Protein 7Q6A (pdb70)

Structure (mmCIF, N/CA/C/O backbone):
data_7Q6A
#
_entry.id   7Q6A
#
_cell.length_a   35.842
_cell.length_b   41.101
_cell.length_c   60.820
_cell.angle_alpha   77.090
_cell.angle_beta   75.120
_cell.angle_gamma   67.270
#
_symmetry.space_group_name_H-M   'P 1'
#
loop_
_entity.id
_entity.type
_entity.pdbx_description
1 polymer 'Thioredoxin domain-containing protein'
2 non-polymer 'SULFATE ION'
3 non-polymer GLYCEROL
4 water water
#
loop_
_atom_site.group_PDB
_atom_site.id
_atom_site.type_symbol
_atom_site.label_atom_id
_atom_site.label_alt_id
_atom_site.label_comp_id
_atom_site.label_asym_id
_atom_site.label_entity_id
_atom_site.label_seq_id
_atom_site.pdbx_PDB_ins_code
_atom_site.Cartn_x
_atom_site.Cartn_y
_atom_site.Cartn_z
_atom_site.occupancy
_atom_site.B_iso_or_equiv
_atom_site.auth_seq_id
_atom_site.auth_comp_id
_atom_site.auth_asym_id
_atom_site.auth_atom_id
_atom_site.pdbx_PDB_model_num
ATOM 1 N N . MET A 1 1 ? -18.490 -20.100 -14.440 1.00 45.13 1 MET A N 1
ATOM 2 C CA . MET A 1 1 ? -19.069 -20.505 -15.754 1.00 39.31 1 MET A CA 1
ATOM 3 C C . MET A 1 1 ? -18.142 -20.116 -16.905 1.00 36.09 1 MET A C 1
ATOM 4 O O . MET A 1 1 ? -17.414 -19.118 -16.828 1.00 32.09 1 MET A O 1
ATOM 20 N N . ALA A 1 2 ? -18.191 -20.903 -17.975 1.00 38.84 2 ALA A N 1
ATOM 21 C CA . ALA A 1 2 ? -17.352 -20.634 -19.128 1.00 28.80 2 ALA A CA 1
ATOM 22 C C . ALA A 1 2 ? -17.768 -19.317 -19.773 1.00 31.94 2 ALA A C 1
ATOM 23 O O . ALA A 1 2 ? -18.965 -19.050 -19.933 1.00 32.63 2 ALA A O 1
ATOM 30 N N . PRO A 1 3 ? -16.814 -18.467 -20.139 1.00 24.42 3 PRO A N 1
ATOM 31 C CA . PRO A 1 3 ? -17.179 -17.228 -20.822 1.00 23.61 3 PRO A CA 1
ATOM 32 C C . PRO A 1 3 ? -17.914 -17.511 -22.126 1.00 20.76 3 PRO A C 1
ATOM 33 O O . PRO A 1 3 ? -17.784 -18.579 -22.730 1.00 21.00 3 PRO A O 1
ATOM 44 N N . LEU A 1 4 ? -18.714 -16.547 -22.529 1.00 18.97 4 LEU A N 1
ATOM 45 C CA . LEU A 1 4 ? -19.400 -16.617 -23.806 1.00 15.83 4 LEU A CA 1
ATOM 46 C C . LEU A 1 4 ? -18.408 -16.823 -24.935 1.00 18.29 4 LEU A C 1
ATOM 47 O O . LEU A 1 4 ? -17.329 -16.222 -24.951 1.00 21.00 4 LEU A O 1
ATOM 63 N N . GLN A 1 5 ? -18.772 -17.692 -25.878 1.00 18.31 5 GLN A N 1
ATOM 64 C CA . GLN A 1 5 ? -17.974 -18.047 -27.039 1.00 21.01 5 GLN A CA 1
ATOM 65 C C . GLN A 1 5 ? -18.730 -17.678 -28.312 1.00 17.88 5 GLN A C 1
ATOM 66 O O . GLN A 1 5 ? -19.966 -17.686 -28.326 1.00 17.35 5 GLN A O 1
ATOM 80 N N . PRO A 1 6 ? -18.022 -17.401 -29.412 1.00 18.48 6 PRO A N 1
ATOM 81 C CA . PRO A 1 6 ? -18.718 -17.242 -30.695 1.00 19.36 6 PRO A CA 1
ATOM 82 C C . PRO A 1 6 ? -19.586 -18.456 -30.977 1.00 17.44 6 PRO A C 1
ATOM 83 O O . PRO A 1 6 ? -19.160 -19.602 -30.799 1.00 20.46 6 PRO A O 1
ATOM 94 N N . GLY A 1 7 ? -20.813 -18.200 -31.400 1.00 15.45 7 GLY A N 1
ATOM 95 C CA . GLY A 1 7 ? -21.761 -19.246 -31.673 1.00 17.48 7 GLY A CA 1
ATOM 96 C C . GLY A 1 7 ? -22.728 -19.517 -30.543 1.00 16.01 7 GLY A C 1
ATOM 97 O O . GLY A 1 7 ? -23.780 -20.122 -30.783 1.00 18.67 7 GLY A O 1
ATOM 101 N N . ASP A 1 8 ? -22.406 -19.093 -29.320 1.00 15.31 8 ASP A N 1
ATOM 102 C CA . ASP A 1 8 ? -23.341 -19.239 -28.224 1.00 14.64 8 ASP A CA 1
ATOM 103 C C . ASP A 1 8 ? -24.543 -18.330 -28.440 1.00 13.93 8 ASP A C 1
ATOM 104 O O . ASP A 1 8 ? -24.442 -17.256 -29.044 1.00 13.28 8 ASP A O 1
ATOM 113 N N . SER A 1 9 ? -25.690 -18.746 -27.918 1.00 13.60 9 SER A N 1
ATOM 114 C CA . SER A 1 9 ? -26.817 -17.830 -27.831 1.00 14.55 9 SER A CA 1
ATOM 115 C C . SER A 1 9 ? -26.546 -16.764 -26.774 1.00 14.07 9 SER A C 1
ATOM 116 O O . SER A 1 9 ? -25.967 -17.041 -25.717 1.00 14.70 9 SER A O 1
ATOM 124 N N . PHE A 1 10 ? -26.942 -15.527 -27.060 1.00 11.78 10 PHE A N 1
ATOM 125 C CA . PHE A 1 10 ? -26.923 -14.516 -26.012 1.00 11.25 10 PHE A CA 1
ATOM 126 C C . PHE A 1 10 ? -27.868 -14.968 -24.898 1.00 9.76 10 PHE A C 1
ATOM 127 O O . PHE A 1 10 ? -28.953 -15.476 -25.186 1.00 10.43 10 PHE A O 1
ATOM 144 N N . PRO A 1 11 ? -27.485 -14.840 -23.629 1.00 10.08 11 PRO A N 1
ATOM 145 C CA . PRO A 1 11 ? -28.327 -15.365 -22.544 1.00 9.98 11 PRO A CA 1
ATOM 146 C C . PRO A 1 11 ? -29.737 -14.805 -22.560 1.00 10.06 11 PRO A C 1
ATOM 147 O O . PRO A 1 11 ? -29.983 -13.654 -22.934 1.00 10.22 11 PRO A O 1
ATOM 158 N N . ALA A 1 12 ? -30.660 -15.642 -22.117 1.00 9.88 12 ALA A N 1
ATOM 159 C CA . ALA A 1 12 ? -32.062 -15.290 -22.029 1.00 9.56 12 ALA A CA 1
ATOM 160 C C . ALA A 1 12 ? -32.342 -14.430 -20.803 1.00 9.54 12 ALA A C 1
ATOM 161 O O . ALA A 1 12 ? -31.645 -14.497 -19.783 1.00 9.94 12 ALA A O 1
ATOM 168 N N . ASN A 1 13 ? -33.385 -13.601 -20.913 1.00 9.64 13 ASN A N 1
ATOM 169 C CA . ASN A 1 13 ? -33.993 -12.895 -19.804 1.00 9.32 13 ASN A CA 1
ATOM 170 C C . ASN A 1 13 ? -33.080 -11.844 -19.185 1.00 10.68 13 ASN A C 1
ATOM 171 O O . ASN A 1 13 ? -33.199 -11.563 -18.003 1.00 11.38 13 ASN A O 1
ATOM 182 N N . VAL A 1 14 ? -32.206 -11.251 -19.989 1.00 9.16 14 VAL A N 1
ATOM 183 C CA . VAL A 1 14 ? -31.326 -10.165 -19.549 1.00 8.46 14 VAL A CA 1
ATOM 184 C C . VAL A 1 14 ? -32.046 -8.829 -19.657 1.00 10.59 14 VAL A C 1
ATOM 185 O O . VAL A 1 14 ? -32.493 -8.452 -20.745 1.00 10.48 14 VAL A O 1
ATOM 198 N N . VAL A 1 15 ? -32.116 -8.122 -18.542 1.00 9.84 15 VAL A N 1
ATOM 199 C CA . VAL A 1 15 ? -32.794 -6.834 -18.438 1.00 9.31 15 VAL A CA 1
ATOM 200 C C . VAL A 1 15 ? -31.863 -5.865 -17.735 1.00 9.59 15 VAL A C 1
ATOM 201 O O . VAL A 1 15 ? -31.242 -6.208 -16.728 1.00 12.28 15 VAL A O 1
ATOM 214 N N . PHE A 1 16 ? -31.766 -4.649 -18.263 1.00 8.64 16 PHE A N 1
ATOM 215 C CA . PHE A 1 16 ? -31.013 -3.561 -17.654 1.00 8.61 16 PHE A CA 1
ATOM 216 C C . PHE A 1 16 ? -31.970 -2.459 -17.211 1.00 8.16 16 PHE A C 1
ATOM 217 O O . PHE A 1 16 ? -33.146 -2.441 -17.595 1.00 9.35 16 PHE A O 1
ATOM 234 N N . SER A 1 17 ? -31.457 -1.517 -16.411 1.00 9.27 17 SER A N 1
ATOM 235 C CA . SER A 1 17 ? -32.188 -0.342 -15.950 1.00 8.05 17 SER A CA 1
ATOM 236 C C . SER A 1 17 ? -31.611 0.882 -16.636 1.00 7.53 17 SER A C 1
ATOM 237 O O . SER A 1 17 ? -30.384 1.036 -16.656 1.00 8.32 17 SER A O 1
ATOM 245 N N . TYR A 1 18 ? -32.457 1.730 -17.215 1.00 8.48 18 TYR A N 1
ATOM 246 C CA . TYR A 1 18 ? -31.918 2.894 -17.884 1.00 8.47 18 TYR A CA 1
ATOM 247 C C . TYR A 1 18 ? -32.938 4.014 -17.988 1.00 8.42 18 TYR A C 1
ATOM 248 O O . TYR A 1 18 ? -34.151 3.814 -17.859 1.00 8.53 18 TYR A O 1
ATOM 266 N N . ILE A 1 19 ? -32.428 5.204 -18.288 1.00 8.25 19 ILE A N 1
ATOM 267 C CA . ILE A 1 19 ? -33.259 6.357 -18.606 1.00 9.49 19 ILE A CA 1
ATOM 268 C C . ILE A 1 19 ? -33.136 6.610 -20.103 1.00 9.51 19 ILE A C 1
ATOM 269 O O . ILE A 1 19 ? -32.047 6.985 -20.566 1.00 11.63 19 ILE A O 1
ATOM 285 N N . PRO A 1 20 ? -34.186 6.389 -20.889 1.00 11.48 20 PRO A N 1
ATOM 286 C CA . PRO A 1 20 ? -34.077 6.643 -22.326 1.00 12.18 20 PRO A CA 1
ATOM 287 C C . PRO A 1 20 ? -33.766 8.099 -22.588 1.00 12.90 20 PRO A C 1
ATOM 288 O O . PRO A 1 20 ? -34.232 8.993 -21.860 1.00 14.07 20 PRO A O 1
ATOM 299 N N . PRO A 1 21 ? -33.022 8.395 -23.655 1.00 12.87 21 PRO A N 1
ATOM 300 C CA . PRO A 1 21 ? -32.670 9.789 -23.935 1.00 12.89 21 PRO A CA 1
ATOM 301 C C . PRO A 1 21 ? -33.900 10.599 -24.338 1.00 14.99 21 PRO A C 1
ATOM 302 O O . PRO A 1 21 ? -34.767 10.139 -25.084 1.00 16.68 21 PRO A O 1
ATOM 313 N N . THR A 1 22 ? -33.973 11.823 -23.827 1.00 16.31 22 THR A N 1
ATOM 314 C CA . THR A 1 22 ? -35.046 12.747 -24.178 1.00 17.54 22 THR A CA 1
ATOM 315 C C . THR A 1 22 ? -34.644 13.730 -25.265 1.00 16.04 22 THR A C 1
ATOM 316 O O . THR A 1 22 ? -35.509 14.428 -25.800 1.00 19.34 22 THR A O 1
ATOM 327 N N . GLY A 1 23 ? -33.349 13.824 -25.582 1.00 15.84 23 GLY A N 1
ATOM 328 C CA . GLY A 1 23 ? -32.834 14.844 -26.456 1.00 18.03 23 GLY A CA 1
ATOM 329 C C . GLY A 1 23 ? -32.174 15.996 -25.733 1.00 16.67 23 GLY A C 1
ATOM 330 O O . GLY A 1 23 ? -31.444 16.772 -26.361 1.00 21.58 23 GLY A O 1
ATOM 334 N N . SER A 1 24 ? -32.442 16.148 -24.444 1.00 15.91 24 SER A N 1
ATOM 335 C CA . SER A 1 24 ? -31.827 17.207 -23.666 1.00 14.25 24 SER A CA 1
ATOM 336 C C . SER A 1 24 ? -30.550 16.704 -23.009 1.00 14.24 24 SER A C 1
ATOM 337 O O . SER A 1 24 ? -30.514 15.620 -22.428 1.00 15.25 24 SER A O 1
ATOM 345 N N . LEU A 1 25 ? -29.529 17.542 -23.050 1.00 13.27 25 LEU A N 1
ATOM 346 C CA . LEU A 1 25 ? -28.270 17.277 -22.380 1.00 12.63 25 LEU A CA 1
ATOM 347 C C . LEU A 1 25 ? -28.207 17.915 -21.006 1.00 13.01 25 LEU A C 1
ATOM 348 O O . LEU A 1 25 ? -27.122 17.967 -20.416 1.00 15.43 25 LEU A O 1
ATOM 364 N N . ASP A 1 26 ? -29.333 18.391 -20.475 1.00 12.66 26 ASP A N 1
ATOM 365 C CA . ASP A 1 26 ? -29.361 19.081 -19.187 1.00 11.71 26 ASP A CA 1
ATOM 366 C C . ASP A 1 26 ? -29.071 18.071 -18.083 1.00 10.78 26 ASP A C 1
ATOM 367 O O . ASP A 1 26 ? -29.892 17.176 -17.818 1.00 11.82 26 ASP A O 1
ATOM 376 N N . LEU A 1 27 ? -27.893 18.207 -17.452 1.00 11.82 27 LEU A N 1
ATOM 377 C CA . LEU A 1 27 ? -27.450 17.264 -16.435 1.00 11.28 27 LEU A CA 1
ATOM 378 C C . LEU A 1 27 ? -28.209 17.414 -15.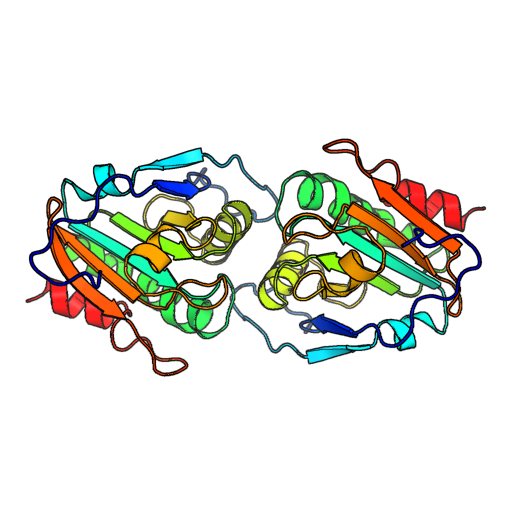130 1.00 12.42 27 LEU A C 1
ATOM 379 O O . LEU A 1 27 ? -28.140 16.516 -14.273 1.00 13.53 27 LEU A O 1
ATOM 395 N N . THR A 1 28 ? -28.899 18.523 -14.938 1.00 12.62 28 THR A N 1
ATOM 396 C CA . THR A 1 28 ? -29.605 18.787 -13.692 1.00 14.35 28 THR A CA 1
ATOM 397 C C . THR A 1 28 ? -31.016 18.218 -13.685 1.00 14.54 28 THR A C 1
ATOM 398 O O . THR A 1 28 ? -31.734 18.415 -12.698 1.00 17.53 28 THR A O 1
ATOM 409 N N . VAL A 1 29 ? -31.421 17.537 -14.752 1.00 12.41 29 VAL A N 1
ATOM 410 C CA . VAL A 1 29 ? -32.689 16.821 -14.820 1.00 15.26 29 VAL A CA 1
ATOM 411 C C . VAL A 1 29 ? -32.367 15.355 -14.591 1.00 13.71 29 VAL A C 1
ATOM 412 O O . VAL A 1 29 ? -31.678 14.733 -15.400 1.00 15.46 29 VAL A O 1
ATOM 425 N N . SER A 1 30 ? -32.845 14.791 -13.486 1.00 14.07 30 SER A N 1
ATOM 426 C CA . SER A 1 30 ? -32.438 13.436 -13.125 1.00 14.27 30 SER A CA 1
ATOM 427 C C . SER A 1 30 ? -32.977 12.404 -14.101 1.00 12.67 30 SER A C 1
ATOM 428 O O . SER A 1 30 ? -32.248 11.493 -14.500 1.00 14.86 30 SER A O 1
ATOM 436 N N . GLY A 1 31 ? -34.259 12.508 -14.476 1.00 14.26 31 GLY A N 1
ATOM 437 C CA . GLY A 1 31 ? -34.889 11.587 -15.405 1.00 14.02 31 GLY A CA 1
ATOM 438 C C . GLY A 1 31 ? -35.667 10.470 -14.707 1.00 14.44 31 GLY A C 1
ATOM 439 O O . GLY A 1 31 ? -35.693 10.348 -13.472 1.00 17.05 31 GLY A O 1
ATOM 443 N N A ARG A 1 32 ? -36.294 9.644 -15.532 0.44 13.72 32 ARG A N 1
ATOM 444 N N B ARG A 1 32 ? -36.309 9.645 -15.524 0.56 13.89 32 ARG A N 1
ATOM 445 C CA A ARG A 1 32 ? -37.153 8.562 -15.050 0.44 13.89 32 ARG A CA 1
ATOM 446 C CA B ARG A 1 32 ? -37.158 8.556 -15.030 0.56 14.53 32 ARG A CA 1
ATOM 447 C C A ARG A 1 32 ? -36.691 7.188 -15.536 0.44 14.16 32 ARG A C 1
ATOM 448 C C B ARG A 1 32 ? -36.700 7.185 -15.527 0.56 14.08 32 ARG A C 1
ATOM 449 O O A ARG A 1 32 ? -36.875 6.863 -16.724 0.44 14.18 32 ARG A O 1
ATOM 450 O O B ARG A 1 32 ? -36.891 6.864 -16.717 0.56 14.81 32 ARG A O 1
ATOM 491 N N . PRO A 1 33 ? -36.135 6.332 -14.679 1.00 12.95 33 PRO A N 1
ATOM 492 C CA . PRO A 1 33 ? -35.670 5.028 -15.152 1.00 10.93 33 PRO A CA 1
ATOM 493 C C . PRO A 1 33 ? -36.779 4.045 -15.456 1.00 10.95 33 PRO A C 1
ATOM 494 O O . PRO A 1 33 ? -37.811 4.008 -14.781 1.00 14.10 33 PRO A O 1
ATOM 505 N N . ILE A 1 34 ? -36.533 3.230 -16.476 1.00 10.08 34 ILE A N 1
ATOM 506 C CA . ILE A 1 34 ? -37.361 2.087 -16.837 1.00 11.09 34 ILE A CA 1
ATOM 507 C C . ILE A 1 34 ? -36.426 0.916 -17.081 1.00 8.74 34 ILE A C 1
ATOM 508 O O . ILE A 1 34 ? -35.216 0.993 -16.838 1.00 11.27 34 ILE A O 1
ATOM 524 N N . GLU A 1 35 ? -36.955 -0.197 -17.570 1.00 10.75 35 GLU A N 1
ATOM 525 C CA . GLU A 1 35 ? -36.129 -1.348 -17.882 1.00 10.66 35 GLU A CA 1
ATOM 526 C C . GLU A 1 35 ? -35.925 -1.469 -19.380 1.00 10.99 35 GLU A C 1
ATOM 527 O O . GLU A 1 35 ? -36.691 -0.922 -20.183 1.00 13.24 35 GLU A O 1
ATOM 539 N N . TYR A 1 36 ? -34.896 -2.210 -19.754 1.00 11.17 36 TYR A N 1
ATOM 540 C CA . TYR A 1 36 ? -34.544 -2.462 -21.144 1.00 10.44 36 TYR A CA 1
ATOM 541 C C . TYR A 1 36 ? -34.380 -3.962 -21.315 1.00 9.89 36 TYR A C 1
ATOM 542 O O . TYR A 1 36 ? -33.555 -4.571 -20.629 1.00 10.09 36 TYR A O 1
ATOM 560 N N . ASN A 1 37 ? -35.155 -4.537 -22.210 1.00 9.99 37 ASN A N 1
ATOM 561 C CA . ASN A 1 37 ? -35.108 -5.963 -22.495 1.00 10.86 37 ASN A CA 1
ATOM 562 C C . ASN A 1 37 ? -33.969 -6.242 -23.462 1.00 8.79 37 ASN A C 1
ATOM 563 O O . ASN A 1 37 ? -34.121 -6.177 -24.678 1.00 10.23 37 ASN A O 1
ATOM 574 N N . ALA A 1 38 ? -32.781 -6.510 -22.920 1.00 9.59 38 ALA A N 1
ATOM 575 C CA . ALA A 1 38 ? -31.597 -6.666 -23.757 1.00 8.49 38 ALA A CA 1
ATOM 576 C C . ALA A 1 38 ? -31.656 -7.927 -24.590 1.00 8.46 38 ALA A C 1
ATOM 577 O O . ALA A 1 38 ? -31.296 -7.914 -25.768 1.00 10.11 38 ALA A O 1
ATOM 584 N N . SER A 1 39 ? -32.131 -9.034 -24.010 1.00 9.32 39 SER A N 1
ATOM 585 C CA . SER A 1 39 ? -32.226 -10.271 -24.780 1.00 9.91 39 SER A CA 1
ATOM 586 C C . SER A 1 39 ? -33.124 -10.107 -25.999 1.00 10.16 39 SER A C 1
ATOM 587 O O . SER A 1 39 ? -32.792 -10.560 -27.099 1.00 11.13 39 SER A O 1
ATOM 595 N N . GLU A 1 40 ? -34.249 -9.429 -25.830 1.00 9.82 40 GLU A N 1
ATOM 596 C CA . GLU A 1 40 ? -35.157 -9.191 -26.954 1.00 11.11 40 GLU A CA 1
ATOM 597 C C . GLU A 1 40 ? -34.547 -8.234 -27.969 1.00 11.59 40 GLU A C 1
ATOM 598 O O . GLU A 1 40 ? -34.616 -8.482 -29.179 1.00 12.83 40 GLU A O 1
ATOM 610 N N . ALA A 1 41 ? -33.934 -7.142 -27.494 1.00 10.44 41 ALA A N 1
ATOM 611 C CA . ALA A 1 41 ? -33.311 -6.203 -28.432 1.00 11.66 41 ALA A CA 1
ATOM 612 C C . ALA A 1 41 ? -32.248 -6.895 -29.280 1.00 11.82 41 ALA A C 1
ATOM 613 O O . ALA A 1 41 ? -32.129 -6.643 -30.490 1.00 14.45 41 ALA A O 1
ATOM 620 N N . LEU A 1 42 ? -31.476 -7.784 -28.668 1.00 9.71 42 LEU A N 1
ATOM 621 C CA . LEU A 1 42 ? -30.352 -8.428 -29.331 1.00 10.37 42 LEU A CA 1
ATOM 622 C C . LEU A 1 42 ? -30.788 -9.587 -30.209 1.00 10.51 42 LEU A C 1
ATOM 623 O O . LEU A 1 42 ? -29.958 -10.137 -30.946 1.00 11.60 42 LEU A O 1
ATOM 639 N N . ALA A 1 43 ? -32.070 -9.961 -30.188 1.00 11.02 43 ALA A N 1
ATOM 640 C CA . ALA A 1 43 ? -32.546 -11.111 -30.949 1.00 11.97 43 ALA A CA 1
ATOM 641 C C . ALA A 1 43 ? -32.544 -10.858 -32.449 1.00 12.81 43 ALA A C 1
ATOM 642 O O . ALA A 1 43 ? -32.573 -11.823 -33.221 1.00 13.73 43 ALA A O 1
ATOM 649 N N . LYS A 1 44 ? -32.548 -9.603 -32.885 1.00 13.41 44 LYS A N 1
ATOM 650 C CA . LYS A 1 44 ? -32.595 -9.263 -34.294 1.00 13.29 44 LYS A CA 1
ATOM 651 C C . LYS A 1 44 ? -31.576 -8.168 -34.575 1.00 13.06 44 LYS A C 1
ATOM 652 O O . LYS A 1 44 ? -31.459 -7.218 -33.807 1.00 15.59 44 LYS A O 1
ATOM 671 N N . GLY A 1 45 ? -30.876 -8.292 -35.696 1.00 14.04 45 GLY A N 1
ATOM 672 C CA . GLY A 1 45 ? -29.915 -7.285 -36.080 1.00 14.90 45 GLY A CA 1
ATOM 673 C C . GLY A 1 45 ? -28.583 -7.477 -35.387 1.00 13.53 45 GLY A C 1
ATOM 674 O O . GLY A 1 45 ? -28.331 -8.475 -34.728 1.00 12.46 45 GLY A O 1
ATOM 678 N N . THR A 1 46 ? -27.733 -6.469 -35.522 1.00 12.68 46 THR A N 1
ATOM 679 C CA . THR A 1 46 ? -26.369 -6.518 -35.005 1.00 11.38 46 THR A CA 1
ATOM 680 C C . THR A 1 46 ? -26.238 -5.529 -33.866 1.00 11.86 46 THR A C 1
ATOM 681 O O . THR A 1 46 ? -26.541 -4.335 -34.027 1.00 12.23 46 THR A O 1
ATOM 692 N N . SER A 1 47 ? -25.782 -6.030 -32.726 1.00 9.87 47 SER A N 1
ATOM 693 C CA . SER A 1 47 ? -25.662 -5.250 -31.520 1.00 9.50 47 SER A CA 1
ATOM 694 C C . SER A 1 47 ? -24.242 -5.312 -30.985 1.00 8.90 47 SER A C 1
ATOM 695 O O . SER A 1 47 ? -23.566 -6.342 -31.093 1.00 10.19 47 SER A O 1
ATOM 703 N N . VAL A 1 48 ? -23.816 -4.216 -30.368 1.00 9.38 48 VAL A N 1
ATOM 704 C CA . VAL A 1 48 ? -22.546 -4.159 -29.660 1.00 8.85 48 VAL A CA 1
ATOM 705 C C . VAL A 1 48 ? -22.857 -3.756 -28.227 1.00 9.58 48 VAL A C 1
ATOM 706 O O . VAL A 1 48 ? -23.430 -2.680 -28.000 1.00 10.43 48 VAL A O 1
ATOM 719 N N . LEU A 1 49 ? -22.533 -4.623 -27.270 1.00 8.95 49 LEU A N 1
ATOM 720 C CA . LEU A 1 49 ? -22.717 -4.400 -25.844 1.00 8.35 49 LEU A CA 1
ATOM 721 C C . LEU A 1 49 ? -21.349 -4.267 -25.215 1.00 8.05 49 LEU A C 1
ATOM 722 O O . LEU A 1 49 ? -20.523 -5.181 -25.320 1.00 10.11 49 LEU A O 1
ATOM 738 N N . VAL A 1 50 ? -21.084 -3.124 -24.606 1.00 8.23 50 VAL A N 1
ATOM 739 C CA . VAL A 1 50 ? -19.802 -2.795 -24.005 1.00 8.86 50 VAL A CA 1
ATOM 740 C C . VAL A 1 50 ? -20.045 -2.555 -22.526 1.00 8.14 50 VAL A C 1
ATOM 741 O O . VAL A 1 50 ? -20.923 -1.773 -22.165 1.00 9.11 50 VAL A O 1
ATOM 754 N N . ALA A 1 51 ? -19.294 -3.215 -21.670 1.00 8.70 51 ALA A N 1
ATOM 755 C CA . ALA A 1 51 ? -19.333 -2.986 -20.235 1.00 7.74 51 ALA A CA 1
ATOM 756 C C . ALA A 1 51 ? -18.058 -2.257 -19.831 1.00 8.48 51 ALA A C 1
ATOM 757 O O . ALA A 1 51 ? -16.966 -2.558 -20.330 1.00 8.90 51 ALA A O 1
ATOM 764 N N . VAL A 1 52 ? -18.204 -1.311 -18.904 1.00 8.64 52 VAL A N 1
ATOM 765 C CA . VAL A 1 52 ? -17.086 -0.549 -18.376 1.00 7.95 52 VAL A CA 1
ATOM 766 C C . VAL A 1 52 ? -17.098 -0.654 -16.862 1.00 7.98 52 VAL A C 1
ATOM 767 O O . VAL A 1 52 ? -18.170 -0.604 -16.244 1.00 8.19 52 VAL A O 1
ATOM 780 N N . PRO A 1 53 ? -15.929 -0.666 -16.228 1.00 8.17 53 PRO A N 1
ATOM 781 C CA . PRO A 1 53 ? -15.907 -0.706 -14.768 1.00 8.60 53 PRO A CA 1
ATOM 782 C C . PRO A 1 53 ? -16.578 0.480 -14.107 1.00 8.12 53 PRO A C 1
ATOM 783 O O . PRO A 1 53 ? -17.094 0.311 -13.003 1.00 9.53 53 PRO A O 1
ATOM 794 N N . GLY A 1 54 ? -16.514 1.670 -14.675 1.00 7.77 54 GLY A N 1
ATOM 795 C CA . GLY A 1 54 ? -17.207 2.780 -14.037 1.00 8.62 54 GLY A CA 1
ATOM 796 C C . GLY A 1 54 ? -17.411 4.007 -14.889 1.00 9.34 54 GLY A C 1
ATOM 797 O O . GLY A 1 54 ? -16.464 4.546 -15.475 1.00 10.01 54 GLY A O 1
ATOM 801 N N . ALA A 1 55 ? -18.654 4.477 -14.905 1.00 8.41 55 ALA A N 1
ATOM 802 C CA . ALA A 1 55 ? -18.919 5.785 -15.489 1.00 8.23 55 ALA A CA 1
ATOM 803 C C . ALA A 1 55 ? -17.987 6.808 -14.871 1.00 7.02 55 ALA A C 1
ATOM 804 O O . ALA A 1 55 ? -17.713 6.787 -13.670 1.00 7.81 55 ALA A O 1
ATOM 811 N N . PHE A 1 56 ? -17.495 7.713 -15.723 1.00 8.09 56 PHE A N 1
ATOM 812 C CA . PHE A 1 56 ? -16.685 8.857 -15.326 1.00 8.96 56 PHE A CA 1
ATOM 813 C C . PHE A 1 56 ? -15.280 8.481 -14.860 1.00 9.21 56 PHE A C 1
ATOM 814 O O . PHE A 1 56 ? -14.524 9.373 -14.490 1.00 11.08 56 PHE A O 1
ATOM 831 N N . THR A 1 57 ? -14.914 7.210 -14.876 1.00 8.66 57 THR A N 1
ATOM 832 C CA . THR A 1 57 ? -13.548 6.890 -14.445 1.00 10.86 57 THR A CA 1
ATOM 833 C C . THR A 1 57 ? -12.585 7.005 -15.617 1.00 9.73 57 THR A C 1
ATOM 834 O O . THR A 1 57 ? -13.010 7.038 -16.778 1.00 9.85 57 THR A O 1
ATOM 845 N N . PRO A 1 58 ? -11.280 7.088 -15.352 1.00 11.18 58 PRO A N 1
ATOM 846 C CA . PRO A 1 58 ? -10.367 7.601 -16.387 1.00 12.52 58 PRO A CA 1
ATOM 847 C C . PRO A 1 58 ? -10.320 6.818 -17.688 1.00 11.99 58 PRO A C 1
ATOM 848 O O . PRO A 1 58 ? -10.439 7.410 -18.760 1.00 11.42 58 PRO A O 1
ATOM 859 N N . THR A 1 59 ? -10.091 5.505 -17.644 1.00 10.99 59 THR A N 1
ATOM 860 C CA . THR A 1 59 ? -10.014 4.766 -18.903 1.00 10.21 59 THR A CA 1
ATOM 861 C C . THR A 1 59 ? -11.381 4.714 -19.577 1.00 9.33 59 THR A C 1
ATOM 862 O O . THR A 1 59 ? -11.506 4.912 -20.799 1.00 10.39 59 THR A O 1
ATOM 873 N N . CYS A 1 60 ? -12.404 4.435 -18.797 1.00 9.25 60 CYS A N 1
ATOM 874 C CA . CYS A 1 60 ? -13.769 4.309 -19.316 1.00 8.42 60 CYS A CA 1
ATOM 875 C C . CYS A 1 60 ? -14.196 5.561 -20.075 1.00 8.52 60 CYS A C 1
ATOM 876 O O . CYS A 1 60 ? -14.802 5.479 -21.157 1.00 9.32 60 CYS A O 1
ATOM 884 N N . GLN A 1 61 ? -13.925 6.729 -19.509 1.00 9.30 61 GLN A N 1
ATOM 885 C CA . GLN A 1 61 ? -14.303 7.991 -20.116 1.00 9.46 61 GLN A CA 1
ATOM 886 C C . GLN A 1 61 ? -13.318 8.412 -21.193 1.00 9.76 61 GLN A C 1
ATOM 887 O O . GLN A 1 61 ? -13.688 8.652 -22.351 1.00 11.24 61 GLN A O 1
ATOM 901 N N . GLU A 1 62 ? -12.042 8.534 -20.838 1.00 11.15 62 GLU A N 1
ATOM 902 C CA . GLU A 1 62 ? -11.109 9.240 -21.711 1.00 12.43 62 GLU A CA 1
ATOM 903 C C . GLU A 1 62 ? -10.662 8.395 -22.892 1.00 13.15 62 GLU A C 1
ATOM 904 O O . GLU A 1 62 ? -10.283 8.955 -23.920 1.00 15.51 62 GLU A O 1
ATOM 916 N N . LYS A 1 63 ? -10.760 7.071 -22.808 1.00 11.27 63 LYS A N 1
ATOM 917 C CA . LYS A 1 63 ? -10.345 6.202 -23.899 1.00 12.31 63 LYS A CA 1
ATOM 918 C C . LYS A 1 63 ? -11.496 5.374 -24.446 1.00 11.66 63 LYS A C 1
ATOM 919 O O . LYS A 1 63 ? -11.684 5.315 -25.662 1.00 12.71 63 LYS A O 1
ATOM 938 N N . HIS A 1 64 ? -12.264 4.715 -23.578 1.00 10.63 64 HIS A N 1
ATOM 939 C CA . HIS A 1 64 ? -13.160 3.667 -24.051 1.00 10.34 64 HIS A CA 1
ATOM 940 C C . HIS A 1 64 ? -14.419 4.227 -24.713 1.00 9.43 64 HIS A C 1
ATOM 941 O O . HIS A 1 64 ? -14.640 4.013 -25.914 1.00 9.96 64 HIS A O 1
ATOM 955 N N . VAL A 1 65 ? -15.239 4.974 -23.975 1.00 9.31 65 VAL A N 1
ATOM 956 C CA . VAL A 1 65 ? -16.465 5.490 -24.587 1.00 9.58 65 VAL A CA 1
ATOM 957 C C . VAL A 1 65 ? -16.145 6.495 -25.675 1.00 10.65 65 VAL A C 1
ATOM 958 O O . VAL A 1 65 ? -16.826 6.537 -26.715 1.00 11.03 65 VAL A O 1
ATOM 971 N N . THR A 1 66 ? -15.106 7.309 -25.475 1.00 10.75 66 THR A N 1
ATOM 972 C CA . THR A 1 66 ? -14.757 8.306 -26.477 1.00 11.42 66 THR A CA 1
ATOM 973 C C . THR A 1 66 ? -14.336 7.655 -27.780 1.00 11.83 66 THR A C 1
ATOM 974 O O . THR A 1 66 ? -14.618 8.181 -28.848 1.00 11.71 66 THR A O 1
ATOM 985 N N . GLY A 1 67 ? -13.671 6.504 -27.723 1.00 10.76 67 GLY A N 1
ATOM 986 C CA . GLY A 1 67 ? -13.332 5.808 -28.955 1.00 14.04 67 GLY A CA 1
ATOM 987 C C . GLY A 1 67 ? -14.562 5.373 -29.730 1.00 11.96 67 GLY A C 1
ATOM 988 O O . GLY A 1 67 ? -14.624 5.515 -30.957 1.00 13.01 67 GLY A O 1
ATOM 992 N N . PHE A 1 68 ? -15.558 4.846 -29.026 1.00 11.70 68 PHE A N 1
ATOM 993 C CA . PHE A 1 68 ? -16.798 4.442 -29.679 1.00 11.02 68 PHE A CA 1
ATOM 994 C C . PHE A 1 68 ? -17.517 5.645 -30.276 1.00 13.29 68 PHE A C 1
ATOM 995 O O . PHE A 1 68 ? -17.977 5.599 -31.426 1.00 14.34 68 PHE A O 1
ATOM 1012 N N . ILE A 1 69 ? -17.583 6.755 -29.531 1.00 12.56 69 ILE A N 1
ATOM 1013 C CA . ILE A 1 69 ? -18.269 7.932 -30.048 1.00 12.09 69 ILE A CA 1
ATOM 1014 C C . ILE A 1 69 ? -17.604 8.420 -31.325 1.00 13.34 69 ILE A C 1
ATOM 1015 O O . ILE A 1 69 ? -18.277 8.752 -32.307 1.00 14.95 69 ILE A O 1
ATOM 1031 N N . ALA A 1 70 ? -16.269 8.453 -31.336 1.00 12.60 70 ALA A N 1
ATOM 1032 C CA . ALA A 1 70 ? -15.532 8.960 -32.481 1.00 15.06 70 ALA A CA 1
ATOM 1033 C C . ALA A 1 70 ? -15.778 8.146 -33.743 1.00 15.06 70 ALA A C 1
ATOM 1034 O O . ALA A 1 70 ? -15.649 8.677 -34.853 1.00 19.31 70 ALA A O 1
ATOM 1041 N N . LYS A 1 71 ? -16.096 6.855 -33.612 1.00 14.84 71 LYS A N 1
ATOM 1042 C CA . LYS A 1 71 ? -16.251 5.983 -34.769 1.00 16.63 71 LYS A CA 1
ATOM 1043 C C . LYS A 1 71 ? -17.688 5.496 -34.947 1.00 15.67 71 LYS A C 1
ATOM 1044 O O . LYS A 1 71 ? -17.934 4.444 -35.549 1.00 16.79 71 LYS A O 1
ATOM 1063 N N . LEU A 1 72 ? -18.659 6.281 -34.476 1.00 16.17 72 LEU A N 1
ATOM 1064 C CA . LEU A 1 72 ? -20.053 5.871 -34.630 1.00 16.36 72 LEU A CA 1
ATOM 1065 C C . LEU A 1 72 ? -20.427 5.708 -36.102 1.00 18.04 72 LEU A C 1
ATOM 1066 O O . LEU A 1 72 ? -21.187 4.800 -36.456 1.00 19.14 72 LEU A O 1
ATOM 1082 N N . ASP A 1 73 ? -19.913 6.581 -36.981 1.00 19.92 73 ASP A N 1
ATOM 1083 C CA . ASP A 1 73 ? -20.236 6.451 -38.399 1.00 17.32 73 ASP A CA 1
ATOM 1084 C C . ASP A 1 73 ? -19.670 5.158 -38.971 1.00 18.14 73 ASP A C 1
ATOM 1085 O O . ASP A 1 73 ? -20.339 4.485 -39.764 1.00 20.87 73 ASP A O 1
ATOM 1094 N N . GLN A 1 74 ? -18.446 4.794 -38.577 1.00 17.51 74 GLN A N 1
ATOM 1095 C CA . GLN A 1 74 ? -17.881 3.529 -39.036 1.00 17.74 74 GLN A CA 1
ATOM 1096 C C . GLN A 1 74 ? -18.693 2.340 -38.522 1.00 16.49 74 GLN A C 1
ATOM 1097 O O . GLN A 1 74 ? -18.884 1.359 -39.248 1.00 17.80 74 GLN A O 1
ATOM 1111 N N . LEU A 1 75 ? -19.164 2.400 -37.271 1.00 15.16 75 LEU A N 1
ATOM 1112 C CA . LEU A 1 75 ? -19.994 1.313 -36.752 1.00 15.15 75 LEU A CA 1
ATOM 1113 C C . LEU A 1 75 ? -21.294 1.188 -37.532 1.00 15.15 75 LEU A C 1
ATOM 1114 O O . LEU A 1 75 ? -21.725 0.077 -37.872 1.00 16.01 75 LEU A O 1
ATOM 1130 N N . ARG A 1 76 ? -21.926 2.321 -37.845 1.00 16.54 76 ARG A N 1
ATOM 1131 C CA A ARG A 1 76 ? -23.159 2.272 -38.622 0.58 17.56 76 ARG A CA 1
ATOM 1132 C CA B ARG A 1 76 ? -23.153 2.289 -38.630 0.42 17.19 76 ARG A CA 1
ATOM 1133 C C . ARG A 1 76 ? -22.903 1.706 -40.012 1.00 17.71 76 ARG A C 1
ATOM 1134 O O . ARG A 1 76 ? -23.690 0.891 -40.514 1.00 19.81 76 ARG A O 1
ATOM 1175 N N . GLN A 1 77 ? -21.802 2.112 -40.649 1.00 18.21 77 GLN A N 1
ATOM 1176 C CA . GLN A 1 77 ? -21.482 1.588 -41.972 1.00 19.69 77 GLN A CA 1
ATOM 1177 C C . GLN A 1 77 ? -21.191 0.098 -41.921 1.00 19.19 77 GLN A C 1
ATOM 1178 O O . GLN A 1 77 ? -21.420 -0.610 -42.903 1.00 20.48 77 GLN A O 1
ATOM 1192 N N . ALA A 1 78 ? -20.714 -0.393 -40.779 1.00 20.43 78 ALA A N 1
ATOM 1193 C CA . ALA A 1 78 ? -20.441 -1.810 -40.589 1.00 17.74 78 ALA A CA 1
ATOM 1194 C C . ALA A 1 78 ? -21.691 -2.606 -40.254 1.00 22.62 78 ALA A C 1
ATOM 11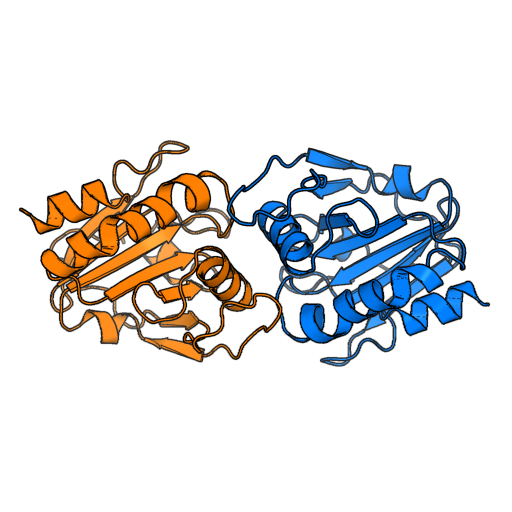95 O O . ALA A 1 78 ? -21.598 -3.816 -40.016 1.00 24.18 78 ALA A O 1
ATOM 1202 N N . GLY A 1 79 ? -22.846 -1.961 -40.201 1.00 17.66 79 GLY A N 1
ATOM 1203 C CA . GLY A 1 79 ? -24.100 -2.660 -40.003 1.00 16.88 79 GLY A CA 1
ATOM 1204 C C . GLY A 1 79 ? -24.592 -2.731 -38.579 1.00 16.29 79 GLY A C 1
ATOM 1205 O O . GLY A 1 79 ? -25.570 -3.445 -38.317 1.00 16.61 79 GLY A O 1
ATOM 1209 N N . VAL A 1 80 ? -23.965 -2.010 -37.648 1.00 14.28 80 VAL A N 1
ATOM 1210 C CA . VAL A 1 80 ? -24.401 -2.073 -36.261 1.00 14.22 80 VAL A CA 1
ATOM 1211 C C . VAL A 1 80 ? -25.725 -1.344 -36.105 1.00 15.71 80 VAL A C 1
ATOM 1212 O O . VAL A 1 80 ? -25.850 -0.164 -36.452 1.00 15.20 80 VAL A O 1
ATOM 1225 N N . ASP A 1 81 ? -26.708 -2.029 -35.521 1.00 12.82 81 ASP A N 1
ATOM 1226 C CA . ASP A 1 81 ? -28.026 -1.454 -35.285 1.00 12.30 81 ASP A CA 1
ATOM 1227 C C . ASP A 1 81 ? -28.156 -0.770 -33.935 1.00 13.01 81 ASP A C 1
ATOM 1228 O O . ASP A 1 81 ? -28.997 0.126 -33.780 1.00 14.13 81 ASP A O 1
ATOM 1237 N N . ARG A 1 82 ? -27.366 -1.175 -32.947 1.00 11.66 82 ARG A N 1
ATOM 1238 C CA . ARG A 1 82 ? -27.469 -0.601 -31.616 1.00 10.90 82 ARG A CA 1
ATOM 1239 C C . ARG A 1 82 ? -26.156 -0.796 -30.885 1.00 9.35 82 ARG A C 1
ATOM 1240 O O . ARG A 1 82 ? -25.500 -1.823 -31.044 1.00 9.71 82 ARG A O 1
ATOM 1261 N N . VAL A 1 83 ? -25.777 0.212 -30.112 1.00 9.65 83 VAL A N 1
ATOM 1262 C CA . VAL A 1 83 ? -24.610 0.182 -29.233 1.00 9.68 83 VAL A CA 1
ATOM 1263 C C . VAL A 1 83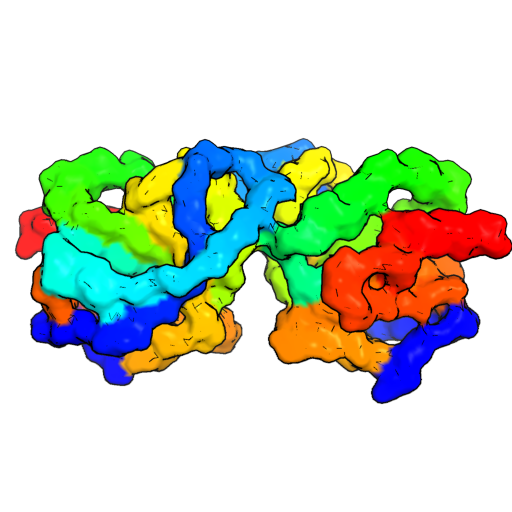 ? -25.096 0.458 -27.821 1.00 9.54 83 VAL A C 1
ATOM 1264 O O . VAL A 1 83 ? -25.793 1.453 -27.584 1.00 9.89 83 VAL A O 1
ATOM 1277 N N . LEU A 1 84 ? -24.763 -0.425 -26.895 1.00 8.49 84 LEU A N 1
ATOM 1278 C CA . LEU A 1 84 ? -25.183 -0.342 -25.503 1.00 8.44 84 LEU A CA 1
ATOM 1279 C C . LEU A 1 84 ? -23.943 -0.284 -24.629 1.00 8.34 84 LEU A C 1
ATOM 1280 O O . LEU A 1 84 ? -23.072 -1.142 -24.755 1.00 10.08 84 LEU A O 1
ATOM 1296 N N . PHE A 1 85 ? -23.863 0.715 -23.767 1.00 8.46 85 PHE A N 1
ATOM 1297 C CA . PHE A 1 85 ? -22.812 0.792 -22.754 1.00 8.22 85 PHE A CA 1
ATOM 1298 C C . PHE A 1 85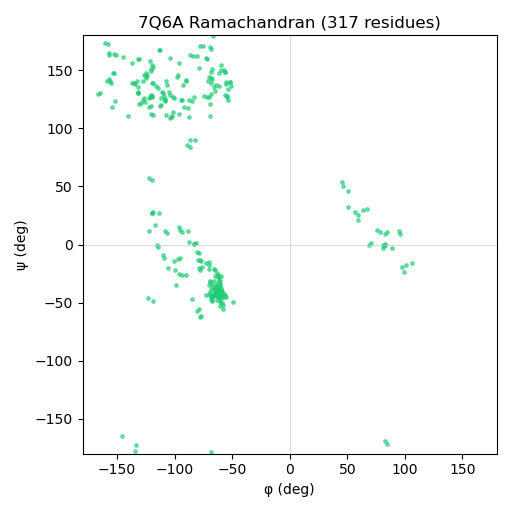 ? -23.444 0.523 -21.400 1.00 7.31 85 PHE A C 1
ATOM 1299 O O . PHE A 1 85 ? -24.426 1.181 -21.034 1.00 8.02 85 PHE A O 1
ATOM 1316 N N . ILE A 1 86 ? -22.901 -0.459 -20.663 1.00 7.59 86 ILE A N 1
ATOM 1317 C CA . ILE A 1 86 ? -23.392 -0.805 -19.340 1.00 8.17 86 ILE A CA 1
ATOM 1318 C C . ILE A 1 86 ? -22.271 -0.649 -18.319 1.00 7.42 86 ILE A C 1
ATOM 1319 O O . ILE A 1 86 ? -21.077 -0.755 -18.621 1.00 7.99 86 ILE A O 1
ATOM 1335 N N . ALA A 1 87 ? -22.685 -0.479 -17.076 1.00 7.62 87 ALA A N 1
ATOM 1336 C CA . ALA A 1 87 ? -21.809 -0.449 -15.914 1.00 7.37 87 ALA A CA 1
ATOM 1337 C C . ALA A 1 87 ? -22.682 -0.723 -14.704 1.00 6.91 87 ALA A C 1
ATOM 1338 O O . ALA A 1 87 ? -23.904 -0.709 -14.795 1.00 7.44 87 ALA A O 1
ATOM 1345 N N . SER A 1 88 ? -22.059 -0.882 -13.552 1.00 7.83 88 SER A N 1
ATOM 1346 C CA . SER A 1 88 ? -22.817 -1.076 -12.327 1.00 8.75 88 SER A CA 1
ATOM 1347 C C . SER A 1 88 ? -23.365 0.217 -11.754 1.00 7.71 88 SER A C 1
ATOM 1348 O O . SER A 1 88 ? -24.245 0.171 -10.887 1.00 9.11 88 SER A O 1
ATOM 1356 N N . ASN A 1 89 ? -22.906 1.373 -12.233 1.00 7.51 89 ASN A N 1
ATOM 1357 C CA . ASN A 1 89 ? -23.500 2.614 -11.782 1.00 7.52 89 ASN A CA 1
ATOM 1358 C C . ASN A 1 89 ? -24.995 2.601 -12.074 1.00 8.27 89 ASN A C 1
ATOM 1359 O O . ASN A 1 89 ? -25.432 2.016 -13.069 1.00 8.12 89 ASN A O 1
ATOM 1370 N N . ASP A 1 90 ? -25.770 3.295 -11.243 1.00 6.84 90 ASP A N 1
ATOM 1371 C CA . ASP A 1 90 ? -27.214 3.313 -11.407 1.00 7.27 90 ASP A CA 1
ATOM 1372 C C . ASP A 1 90 ? -27.610 4.076 -12.658 1.00 7.40 90 ASP A C 1
ATOM 1373 O O . ASP A 1 90 ? -26.826 4.780 -13.286 1.00 7.94 90 ASP A O 1
ATOM 1382 N N . ALA A 1 91 ? -28.903 3.958 -12.996 1.00 7.31 91 ALA A N 1
ATOM 1383 C CA . ALA A 1 91 ? -29.387 4.545 -14.234 1.00 8.73 91 ALA A CA 1
ATOM 1384 C 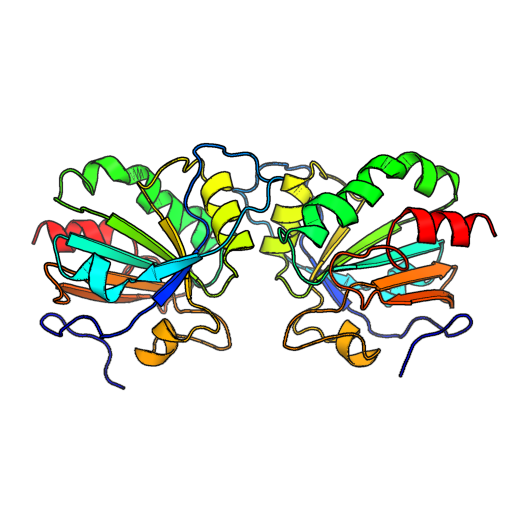C . ALA A 1 91 ? -29.233 6.059 -14.253 1.00 7.02 91 ALA A C 1
ATOM 1385 O O . ALA A 1 91 ? -29.091 6.657 -15.340 1.00 8.22 91 ALA A O 1
ATOM 1392 N N . PHE A 1 92 ? -29.360 6.712 -13.104 1.00 7.73 92 PHE A N 1
ATOM 1393 C CA . PHE A 1 92 ? -29.216 8.170 -13.086 1.00 8.59 92 PHE A CA 1
ATOM 1394 C C . PHE A 1 92 ? -27.791 8.588 -13.437 1.00 7.63 92 PHE A C 1
ATOM 1395 O O . PHE A 1 92 ? -27.586 9.533 -14.206 1.00 8.20 92 PHE A O 1
ATOM 1412 N N . VAL A 1 93 ? -26.799 7.919 -12.864 1.00 7.05 93 VAL A N 1
ATOM 1413 C CA . VAL A 1 93 ? -25.408 8.201 -13.164 1.00 7.37 93 VAL A CA 1
ATOM 1414 C C . VAL A 1 93 ? -25.091 7.869 -14.613 1.00 7.64 93 VAL A C 1
ATOM 1415 O O . VAL A 1 93 ? -24.391 8.634 -15.293 1.00 8.28 93 VAL A O 1
ATOM 1428 N N . MET A 1 94 ? -25.604 6.736 -15.113 1.00 7.27 94 MET A N 1
ATOM 1429 C CA . MET A 1 94 ? -25.349 6.371 -16.499 1.00 7.68 94 MET A CA 1
ATOM 1430 C C . MET A 1 94 ? -25.948 7.382 -17.475 1.00 8.19 94 MET A C 1
ATOM 1431 O O . MET A 1 94 ? -25.342 7.723 -18.505 1.00 8.52 94 MET A O 1
ATOM 1445 N N . SER A 1 95 ? -27.148 7.864 -17.169 1.00 8.02 95 SER A N 1
ATOM 1446 C CA . SER A 1 95 ? -27.774 8.889 -18.008 1.00 8.45 95 SER A CA 1
ATOM 1447 C C . SER A 1 95 ? -26.940 10.153 -18.027 1.00 7.64 95 SER A C 1
ATOM 1448 O O . SER A 1 95 ? -26.689 10.715 -19.100 1.00 8.47 95 SER A O 1
ATOM 1456 N N . ALA A 1 96 ? -26.472 10.590 -16.865 1.00 7.94 96 ALA A N 1
ATOM 1457 C CA . ALA A 1 96 ? -25.590 11.743 -16.787 1.00 8.06 96 ALA A CA 1
ATOM 1458 C C . ALA A 1 96 ? -24.318 11.533 -17.590 1.00 8.81 96 ALA A C 1
ATOM 1459 O O . ALA A 1 96 ? -23.803 12.464 -18.223 1.00 8.36 96 ALA A O 1
ATOM 1466 N N . TRP A 1 97 ? -23.750 10.328 -17.538 1.00 7.52 97 TRP A N 1
ATOM 1467 C CA . TRP A 1 97 ? -22.517 10.036 -18.258 1.00 6.64 97 TRP A CA 1
ATOM 1468 C C . TRP A 1 97 ? -22.728 10.188 -19.760 1.00 8.02 97 TRP A C 1
ATOM 1469 O O . TRP A 1 97 ? -21.913 10.784 -20.465 1.00 8.62 97 TRP A O 1
ATOM 1490 N N . GLY A 1 98 ? -23.856 9.702 -20.264 1.00 7.73 98 GLY A N 1
ATOM 1491 C CA . GLY A 1 98 ? -24.154 9.880 -21.668 1.00 8.41 98 GLY A CA 1
ATOM 1492 C C . GLY A 1 98 ? -24.321 11.341 -22.036 1.00 9.27 98 GLY A C 1
ATOM 1493 O O . GLY A 1 98 ? -23.830 11.773 -23.070 1.00 9.46 98 GLY A O 1
ATOM 1497 N N . LYS A 1 99 ? -25.036 12.117 -21.206 1.00 9.25 99 LYS A N 1
ATOM 1498 C CA . LYS A 1 99 ? -25.201 13.543 -21.454 1.00 9.47 99 LYS A CA 1
ATOM 1499 C C . LYS A 1 99 ? -23.868 14.271 -21.438 1.00 9.24 99 LYS A C 1
ATOM 1500 O O . LYS A 1 99 ? -23.633 15.159 -22.259 1.00 10.65 99 LYS A O 1
ATOM 1519 N N . ALA A 1 100 ? -22.982 13.904 -20.506 1.00 9.31 100 ALA A N 1
ATOM 1520 C CA . ALA A 1 100 ? -21.683 14.549 -20.427 1.00 10.10 100 ALA A CA 1
ATOM 1521 C C . ALA A 1 100 ? -20.891 14.335 -21.701 1.00 10.22 100 ALA A C 1
ATOM 1522 O O . ALA A 1 100 ? -20.056 15.172 -22.069 1.00 12.31 100 ALA A O 1
ATOM 1529 N N . ASN A 1 101 ? -21.158 13.234 -22.395 1.00 9.13 101 ASN A N 1
ATOM 1530 C CA . ASN A 1 101 ? -20.510 12.903 -23.646 1.00 10.81 101 ASN A CA 1
ATOM 1531 C C . ASN A 1 101 ? -21.289 13.364 -24.861 1.00 10.27 101 ASN A C 1
ATOM 1532 O O . ASN A 1 101 ? -20.917 13.010 -25.990 1.00 12.39 101 ASN A O 1
ATOM 1543 N N . GLY A 1 102 ? -22.317 14.191 -24.663 1.00 10.82 102 GLY A N 1
ATOM 1544 C CA . GLY A 1 102 ? -23.002 14.820 -25.777 1.00 12.32 102 GLY A CA 1
ATOM 1545 C C . GLY A 1 102 ? -23.990 13.939 -26.508 1.00 11.70 102 GLY A C 1
ATOM 1546 O O . GLY A 1 102 ? -24.441 14.301 -27.596 1.00 13.37 102 GLY A O 1
ATOM 1550 N N . ILE A 1 103 ? -24.315 12.779 -25.966 1.00 11.25 103 ILE A N 1
ATOM 1551 C CA . ILE A 1 103 ? -25.181 11.824 -26.653 1.00 11.27 103 ILE A CA 1
ATOM 1552 C C . ILE A 1 103 ? -26.629 12.150 -26.313 1.00 12.05 103 ILE A C 1
ATOM 1553 O O . ILE A 1 103 ? -27.051 11.931 -25.180 1.00 13.06 103 ILE A O 1
ATOM 1569 N N . LYS A 1 104 ? -27.370 12.650 -27.307 1.00 13.63 104 LYS A N 1
ATOM 1570 C CA . LYS A 1 104 ? -28.742 13.113 -27.143 1.00 14.91 104 LYS A CA 1
ATOM 1571 C C . LYS A 1 104 ? -29.781 12.103 -27.606 1.00 14.53 104 LYS A C 1
ATOM 1572 O O . LYS A 1 104 ? -30.983 12.306 -27.353 1.00 15.80 104 LYS A O 1
ATOM 1591 N N . ASP A 1 105 ? -29.364 11.080 -28.341 1.00 14.43 105 ASP A N 1
ATOM 1592 C CA . ASP A 1 105 ? -30.280 10.169 -29.014 1.00 15.81 105 ASP A CA 1
ATOM 1593 C C . ASP A 1 105 ? -29.880 8.736 -28.680 1.00 14.24 105 ASP A C 1
ATOM 1594 O O . ASP A 1 105 ? -29.178 8.481 -27.705 1.00 14.54 105 ASP A O 1
ATOM 1603 N N A GLU A 1 106 ? -30.328 7.795 -29.506 0.46 14.27 106 GLU A N 1
ATOM 1604 N N B GLU A 1 106 ? -30.322 7.787 -29.499 0.54 14.02 106 GLU A N 1
ATOM 1605 C CA A GLU A 1 106 ? -30.128 6.375 -29.271 0.46 12.94 106 GLU A CA 1
ATOM 1606 C CA B GLU A 1 106 ? -30.124 6.370 -29.239 0.54 14.72 106 GLU A CA 1
ATOM 1607 C C A GLU A 1 106 ? -28.910 5.822 -30.007 0.46 14.01 106 GLU A C 1
ATOM 1608 C C B GLU A 1 106 ? -28.824 5.824 -29.831 0.54 14.25 106 GLU A C 1
ATOM 1609 O O A GLU A 1 106 ? -28.844 4.614 -30.260 0.46 12.90 106 GLU A O 1
ATOM 1610 O O B GLU A 1 106 ? -28.589 4.612 -29.758 0.54 11.56 106 GLU A O 1
ATOM 1633 N N . SER A 1 107 ? -27.976 6.684 -30.413 1.00 13.59 107 SER A N 1
ATOM 1634 C CA . SER A 1 107 ? -26.750 6.203 -31.053 1.00 13.46 107 SER A CA 1
ATOM 1635 C C . SER A 1 107 ? -25.944 5.299 -30.133 1.00 13.20 107 SER A C 1
ATOM 1636 O O . SER A 1 107 ? -25.414 4.270 -30.571 1.00 13.31 107 SER A O 1
ATOM 1644 N N . ILE A 1 108 ? -25.830 5.677 -28.862 1.00 11.41 108 ILE A N 1
ATOM 1645 C CA . ILE A 1 108 ? -25.332 4.817 -27.793 1.00 10.45 108 ILE A CA 1
ATOM 1646 C C . ILE A 1 108 ? -26.325 4.949 -26.651 1.00 10.50 108 ILE A C 1
ATOM 1647 O O . ILE A 1 108 ? -26.664 6.069 -26.265 1.00 11.76 108 ILE A O 1
ATOM 1663 N N . LEU A 1 109 ? -26.789 3.820 -26.112 1.00 8.88 109 LEU A N 1
ATOM 1664 C CA . LEU A 1 109 ? -27.593 3.825 -24.891 1.00 8.81 109 LEU A CA 1
ATOM 1665 C C . LEU A 1 109 ? -26.692 3.538 -23.704 1.00 8.86 109 LEU A C 1
ATOM 1666 O O . LEU A 1 109 ? -25.725 2.794 -23.819 1.00 9.21 109 LEU A O 1
ATOM 1682 N N . PHE A 1 110 ? -27.004 4.151 -22.569 1.00 8.80 110 PHE A N 1
ATOM 1683 C CA . PHE A 1 110 ? -26.214 4.074 -21.341 1.00 7.68 110 PHE A CA 1
ATOM 1684 C C . PHE A 1 110 ? -27.120 3.488 -20.270 1.00 7.43 110 PHE A C 1
ATOM 1685 O O . PHE A 1 110 ? -28.090 4.115 -19.848 1.00 8.95 110 PHE A O 1
ATOM 1702 N N . LEU A 1 111 ? -26.798 2.267 -19.840 1.00 7.23 111 LEU A N 1
ATOM 1703 C CA . LEU A 1 111 ? -27.679 1.486 -18.979 1.00 7.85 111 LEU A CA 1
ATOM 1704 C C . LEU A 1 111 ? -26.925 0.913 -17.798 1.00 7.29 111 LEU A C 1
ATOM 1705 O O . LEU A 1 111 ? -25.711 0.770 -17.830 1.00 7.68 111 LEU A O 1
ATOM 1721 N N . SER A 1 112 ? -27.658 0.556 -16.756 1.00 7.59 112 SER A N 1
ATOM 1722 C CA . SER A 1 112 ? -27.125 -0.026 -15.536 1.00 7.17 112 SER A CA 1
ATOM 1723 C C . SER A 1 112 ? -27.334 -1.530 -15.511 1.00 7.50 112 SER A C 1
ATOM 1724 O O . SER A 1 112 ? -28.466 -2.020 -15.689 1.00 7.96 112 SER A O 1
ATOM 1732 N N . ASP A 1 113 ? -26.236 -2.262 -15.291 1.00 7.75 113 ASP A N 1
ATOM 1733 C CA . ASP A 1 113 ? -26.286 -3.687 -14.976 1.00 7.55 113 ASP A CA 1
ATOM 1734 C C . ASP A 1 113 ? -26.392 -3.760 -13.465 1.00 7.99 113 ASP A C 1
ATOM 1735 O O . ASP A 1 113 ? -25.379 -3.823 -12.757 1.00 8.58 113 ASP A O 1
ATOM 1744 N N . SER A 1 114 ? -27.635 -3.673 -12.975 1.00 9.47 114 SER A N 1
ATOM 1745 C CA . SER A 1 114 ? -27.857 -3.516 -11.557 1.00 9.97 114 SER A CA 1
ATOM 1746 C C . SER A 1 114 ? -27.201 -4.631 -10.769 1.00 10.94 114 SER A C 1
ATOM 1747 O O . SER A 1 114 ? -27.401 -5.816 -11.056 1.00 10.74 114 SER A O 1
ATOM 1755 N N . ASP A 1 115 ? -26.419 -4.246 -9.766 1.00 10.85 115 ASP A N 1
ATOM 1756 C CA . ASP A 1 115 ? -25.753 -5.203 -8.888 1.00 10.36 115 ASP A CA 1
ATOM 1757 C C . ASP A 1 115 ? -24.832 -6.144 -9.648 1.00 10.82 115 ASP A C 1
ATOM 1758 O O . ASP A 1 115 ? -24.495 -7.219 -9.141 1.00 13.27 115 ASP A O 1
ATOM 1767 N N . THR A 1 116 ? -24.402 -5.751 -10.841 1.00 9.30 116 THR A N 1
ATOM 1768 C CA . THR A 1 116 ? -23.571 -6.560 -11.736 1.00 8.02 116 THR A CA 1
ATOM 1769 C C . THR A 1 116 ? -24.201 -7.909 -12.089 1.00 9.12 116 THR A C 1
ATOM 1770 O O . THR A 1 116 ? -23.504 -8.864 -12.423 1.00 10.16 116 THR A O 1
ATOM 1781 N N . ALA A 1 117 ? -25.528 -8.017 -12.096 1.00 9.52 117 ALA A N 1
ATOM 1782 C CA . ALA A 1 117 ? -26.157 -9.328 -12.259 1.00 9.12 117 ALA A CA 1
ATOM 1783 C C . ALA A 1 117 ? -25.781 -9.974 -13.584 1.00 9.14 117 ALA A C 1
ATOM 1784 O O . ALA A 1 117 ? -25.386 -11.149 -13.624 1.00 9.40 117 ALA A O 1
ATOM 1791 N N . PHE A 1 118 ? -25.898 -9.251 -14.690 1.00 8.55 118 PHE A N 1
ATOM 1792 C CA . PHE A 1 118 ? -25.601 -9.859 -15.980 1.00 8.71 118 PHE A CA 1
ATOM 1793 C C . PHE A 1 118 ? -24.112 -10.166 -16.086 1.00 8.44 118 PHE A C 1
ATOM 1794 O O . PHE A 1 118 ? -23.708 -11.246 -16.515 1.00 8.42 118 PHE A O 1
ATOM 1811 N N . SER A 1 119 ? -23.263 -9.186 -15.737 1.00 8.05 119 SER A N 1
ATOM 1812 C CA . SER A 1 119 ? -21.828 -9.373 -15.876 1.00 7.96 119 SER A CA 1
ATOM 1813 C C . SER A 1 119 ? -21.363 -10.523 -15.000 1.00 8.72 119 SER A C 1
ATOM 1814 O O . SER A 1 119 ? -20.532 -11.325 -15.425 1.00 8.61 119 SER A O 1
ATOM 1822 N N . SER A 1 120 ? -21.883 -10.624 -13.778 1.00 9.01 120 SER A N 1
ATOM 1823 C CA . SER A 1 120 ? -21.576 -11.764 -12.922 1.00 10.26 120 SER A CA 1
ATOM 1824 C C . SER A 1 120 ? -22.020 -13.077 -13.548 1.00 9.80 120 SER A C 1
ATOM 1825 O O . SER A 1 120 ? -21.331 -14.095 -13.443 1.00 10.54 120 SER A O 1
ATOM 1833 N N . SER A 1 121 ? -23.177 -13.077 -14.204 1.00 9.18 121 SER A N 1
ATOM 1834 C CA . SER A 1 121 ? -23.721 -14.310 -14.774 1.00 9.82 121 SER A CA 1
ATOM 1835 C C . SER A 1 121 ? -22.839 -14.861 -15.873 1.00 10.09 121 SER A C 1
ATOM 1836 O O . SER A 1 121 ? -22.920 -16.046 -16.177 1.00 12.10 121 SER A O 1
ATOM 1844 N N . ILE A 1 122 ? -22.008 -14.018 -16.489 1.00 9.91 122 ILE A N 1
ATOM 1845 C CA . ILE A 1 122 ? -21.089 -14.461 -17.530 1.00 10.92 122 ILE A CA 1
ATOM 1846 C C . ILE A 1 122 ? -19.646 -14.456 -17.042 1.00 9.54 122 ILE A C 1
ATOM 1847 O O . ILE A 1 122 ? -18.721 -14.693 -17.837 1.00 12.19 122 ILE A O 1
ATOM 1863 N N . GLY A 1 123 ? -19.433 -14.303 -15.734 1.00 10.52 123 GLY A N 1
ATOM 1864 C CA . GLY A 1 123 ? -18.128 -14.435 -15.116 1.00 12.10 123 GLY A CA 1
ATOM 1865 C C . GLY A 1 123 ? -17.233 -13.222 -15.177 1.00 11.02 123 GLY A C 1
ATOM 1866 O O . GLY A 1 123 ? -16.053 -13.325 -14.819 1.00 12.14 123 GLY A O 1
ATOM 1870 N N . TRP A 1 124 ? -17.744 -12.078 -15.618 1.00 10.49 124 TRP A N 1
ATOM 1871 C CA . TRP A 1 124 ? -16.941 -10.891 -15.895 1.00 10.69 124 TRP A CA 1
ATOM 1872 C C . TRP A 1 124 ? -17.373 -9.705 -15.034 1.00 9.87 124 TRP A C 1
ATOM 1873 O O . TRP A 1 124 ? -17.675 -8.620 -15.540 1.00 10.55 124 TRP A O 1
ATOM 1894 N N . ALA A 1 125 ? -17.374 -9.906 -13.720 1.00 11.68 125 ALA A N 1
ATOM 1895 C CA . ALA A 1 125 ? -17.587 -8.836 -12.758 1.00 11.09 125 ALA A CA 1
ATOM 1896 C C . ALA A 1 125 ? -16.600 -9.000 -11.617 1.00 13.62 125 ALA A C 1
ATOM 1897 O O . ALA A 1 125 ? -16.077 -10.093 -11.376 1.00 16.52 125 ALA A O 1
ATOM 1904 N N . ASN A 1 126 ? -16.321 -7.880 -10.934 1.00 13.23 126 ASN A N 1
ATOM 1905 C CA . ASN A 1 126 ? -15.341 -7.830 -9.853 1.00 15.62 126 ASN A CA 1
ATOM 1906 C C . ASN A 1 126 ? -15.888 -6.930 -8.753 1.00 14.52 126 ASN A C 1
ATOM 1907 O O . ASN A 1 126 ? -15.921 -5.725 -8.943 1.00 14.13 126 ASN A O 1
ATOM 1918 N N . ALA A 1 127 ? -16.247 -7.479 -7.595 1.00 17.64 127 ALA A N 1
ATOM 1919 C CA . ALA A 1 127 ? -16.460 -6.674 -6.387 1.00 20.40 127 ALA A CA 1
ATOM 1920 C C . ALA A 1 127 ? -17.290 -5.412 -6.636 1.00 22.49 127 ALA A C 1
ATOM 1921 O O . ALA A 1 127 ? -16.905 -4.294 -6.286 1.00 23.08 127 ALA A O 1
ATOM 1928 N N . GLY A 1 128 ? -18.451 -5.597 -7.218 1.00 16.88 128 GLY A N 1
ATOM 1929 C CA . GLY A 1 128 ? -19.402 -4.503 -7.383 1.00 14.28 128 GLY A CA 1
ATOM 1930 C C . GLY A 1 128 ? -19.268 -3.695 -8.647 1.00 11.73 128 GLY A C 1
ATOM 1931 O O . GLY A 1 128 ? -20.092 -2.799 -8.874 1.00 12.72 128 GLY A O 1
ATOM 1935 N N . ARG A 1 129 ? -18.270 -3.978 -9.481 1.00 9.94 129 ARG A N 1
ATOM 1936 C CA . ARG A 1 129 ? -18.140 -3.364 -10.790 1.00 9.78 129 ARG A CA 1
ATOM 1937 C C . ARG A 1 129 ? -18.164 -4.449 -11.854 1.00 9.56 129 ARG A C 1
ATOM 1938 O O . ARG A 1 129 ? -17.739 -5.579 -11.612 1.00 10.58 129 ARG A O 1
ATOM 1959 N N . THR A 1 130 ? -18.644 -4.121 -13.038 1.00 9.08 130 THR A N 1
ATOM 1960 C CA . THR A 1 130 ? -18.469 -5.012 -14.164 1.00 9.44 130 THR A CA 1
ATOM 1961 C C . THR A 1 130 ? -17.007 -4.978 -14.606 1.00 8.96 130 THR A C 1
ATOM 1962 O O . THR A 1 130 ? -16.247 -4.057 -14.275 1.00 9.38 130 THR A O 1
ATOM 1973 N N . GLY A 1 131 ? -16.593 -5.992 -15.334 1.00 9.35 131 GLY A N 1
ATOM 1974 C CA . GLY A 1 131 ? -15.362 -5.931 -16.078 1.00 10.05 131 GLY A CA 1
ATOM 1975 C C . GLY A 1 131 ? -15.451 -4.943 -17.223 1.00 8.51 131 GLY A C 1
ATOM 1976 O O . GLY A 1 131 ? -16.469 -4.289 -17.429 1.00 9.45 131 GLY A O 1
ATOM 1980 N N . ARG A 1 132 ? -14.358 -4.862 -17.975 1.00 8.50 132 ARG A N 1
ATOM 1981 C CA . ARG A 1 132 ? -14.285 -4.084 -19.206 1.00 8.36 132 ARG A CA 1
ATOM 1982 C C . ARG A 1 132 ? -14.352 -5.102 -20.341 1.00 8.50 132 ARG A C 1
ATOM 1983 O O . ARG A 1 132 ? -13.407 -5.861 -20.553 1.00 9.71 132 ARG A O 1
ATOM 2004 N N . TYR A 1 133 ? -15.476 -5.144 -21.057 1.00 8.03 133 TYR A N 1
ATOM 2005 C CA . TYR A 1 133 ? -15.633 -6.173 -22.067 1.00 8.38 133 TYR A CA 1
ATOM 2006 C C . TYR A 1 133 ? -16.530 -5.683 -23.186 1.00 8.60 133 TYR A C 1
ATOM 2007 O O . TYR A 1 133 ? -17.239 -4.702 -23.051 1.00 8.64 133 TYR A O 1
ATOM 2025 N N . ALA A 1 134 ? -16.460 -6.384 -24.310 1.00 8.61 134 ALA A N 1
ATOM 2026 C CA . ALA A 1 134 ? -17.363 -6.151 -25.425 1.00 9.72 134 ALA A CA 1
ATOM 2027 C C . ALA A 1 134 ? -17.917 -7.462 -25.928 1.00 8.98 134 ALA A C 1
ATOM 2028 O O . ALA A 1 134 ? -17.208 -8.475 -25.990 1.00 9.88 134 ALA A O 1
ATOM 2035 N N . ILE A 1 135 ? -19.200 -7.432 -26.285 1.00 8.75 135 ILE A N 1
ATOM 2036 C CA . ILE A 1 135 ? -19.911 -8.559 -26.875 1.00 9.27 135 ILE A CA 1
ATOM 2037 C C . ILE A 1 135 ? -20.564 -8.040 -28.141 1.00 9.55 135 ILE A C 1
ATOM 2038 O O . ILE A 1 135 ? -21.299 -7.046 -28.088 1.00 10.28 135 ILE A O 1
ATOM 2054 N N . VAL A 1 136 ? -20.280 -8.681 -29.268 1.00 9.20 136 VAL A N 1
ATOM 2055 C CA . VAL A 1 136 ? -20.967 -8.412 -30.532 1.00 9.89 136 VAL A CA 1
ATOM 2056 C C . VAL A 1 136 ? -21.944 -9.540 -30.768 1.00 9.33 136 VAL A C 1
ATOM 2057 O O . VAL A 1 136 ? -21.562 -10.719 -30.686 1.00 10.59 136 VAL A O 1
ATOM 2070 N N . VAL A 1 137 ? -23.202 -9.194 -31.050 1.00 9.50 137 VAL A N 1
ATOM 2071 C CA . VAL A 1 137 ? -24.278 -10.154 -31.251 1.00 10.10 137 VAL A CA 1
ATOM 2072 C C . VAL A 1 137 ? -24.921 -9.897 -32.609 1.00 10.79 137 VAL A C 1
ATOM 2073 O O . VAL A 1 137 ? -25.043 -8.753 -33.052 1.00 11.36 137 VAL A O 1
ATOM 2086 N N . LYS A 1 138 ? -25.315 -10.977 -33.287 1.00 10.88 138 LYS A N 1
ATOM 2087 C CA A LYS A 1 138 ? -26.095 -10.896 -34.520 0.68 11.71 138 LYS A CA 1
ATOM 2088 C CA B LYS A 1 138 ? -26.094 -10.898 -34.518 0.32 12.50 138 LYS A CA 1
ATOM 2089 C C . LYS A 1 138 ? -27.242 -11.884 -34.406 1.00 12.34 138 LYS A C 1
ATOM 2090 O O . LYS A 1 138 ? -27.009 -13.083 -34.235 1.00 13.37 138 LYS A O 1
ATOM 2127 N N . ASP A 1 139 ? -28.471 -11.380 -34.480 1.00 12.80 139 ASP A N 1
ATOM 2128 C CA . ASP A 1 139 ? -29.650 -12.238 -34.489 1.00 14.58 139 ASP A CA 1
ATOM 2129 C C . ASP A 1 139 ? -29.613 -13.240 -33.339 1.00 13.46 139 ASP A C 1
ATOM 2130 O O . ASP A 1 139 ? -29.862 -14.426 -33.513 1.00 15.75 139 ASP A O 1
ATOM 2139 N N . GLY A 1 140 ? -29.283 -12.744 -32.149 1.00 12.96 140 GLY A N 1
ATOM 2140 C CA . GLY A 1 140 ? -29.346 -13.533 -30.940 1.00 13.15 140 GLY A CA 1
ATOM 2141 C C . GLY A 1 140 ? -28.154 -14.422 -30.684 1.00 12.46 140 GLY A C 1
ATOM 2142 O O . GLY A 1 140 ? -28.147 -15.133 -29.672 1.00 14.63 140 GLY A O 1
ATOM 2146 N N . LYS A 1 141 ? -27.153 -14.405 -31.555 1.00 11.84 141 LYS A N 1
ATOM 2147 C CA . LYS A 1 141 ? -25.978 -15.260 -31.434 1.00 12.70 141 LYS A CA 1
ATOM 2148 C C . LYS A 1 141 ? -24.731 -14.412 -31.219 1.00 12.38 141 LYS A C 1
ATOM 2149 O O . LYS A 1 141 ? -24.535 -13.381 -31.870 1.00 12.38 141 LYS A O 1
ATOM 2168 N N . VAL A 1 142 ? -23.884 -14.850 -30.288 1.00 12.69 142 VAL A N 1
ATOM 2169 C CA . VAL A 1 142 ? -22.622 -14.173 -30.026 1.00 11.44 142 VAL A CA 1
ATOM 2170 C C . VAL A 1 142 ? -21.700 -14.347 -31.218 1.00 12.54 142 VAL A C 1
ATOM 2171 O O . VAL A 1 142 ? -21.483 -15.459 -31.701 1.00 14.81 142 VAL A O 1
ATOM 2184 N N . VAL A 1 143 ? -21.149 -13.237 -31.693 1.00 12.61 143 VAL A N 1
ATOM 2185 C CA . VAL A 1 143 ? -20.150 -13.208 -32.755 1.00 13.32 143 VAL A CA 1
ATOM 2186 C C . VAL A 1 143 ? -18.754 -13.081 -32.150 1.00 12.36 143 VAL A C 1
ATOM 2187 O O . VAL A 1 143 ? -17.782 -13.629 -32.674 1.00 15.51 143 VAL A O 1
ATOM 2200 N N . TYR A 1 144 ? -18.655 -12.353 -31.046 1.00 12.33 144 TYR A N 1
ATOM 2201 C CA . TYR A 1 144 ? -17.398 -12.030 -30.382 1.00 12.09 144 TYR A CA 1
ATOM 2202 C C . TYR A 1 144 ? -17.714 -11.678 -28.946 1.00 12.36 144 TYR A C 1
ATOM 2203 O O . TYR A 1 144 ? -18.706 -10.999 -28.681 1.00 10.64 144 TYR A O 1
ATOM 2221 N N . ALA A 1 145 ? -16.862 -12.118 -28.021 1.00 11.43 145 ALA A N 1
ATOM 2222 C CA . ALA A 1 145 ? -16.985 -11.707 -26.633 1.00 11.01 145 ALA A CA 1
ATOM 2223 C C . ALA A 1 145 ? -15.593 -11.748 -26.034 1.00 10.94 145 ALA A C 1
ATOM 2224 O O . ALA A 1 145 ? -14.949 -12.791 -26.050 1.00 11.97 145 ALA A O 1
ATOM 2231 N N . ALA A 1 146 ? -15.127 -10.630 -25.492 1.00 10.92 146 ALA A N 1
ATOM 2232 C CA . ALA A 1 146 ? -13.778 -10.581 -24.939 1.00 11.37 146 ALA A CA 1
ATOM 2233 C C . ALA A 1 146 ? -13.695 -9.528 -23.851 1.00 10.13 146 ALA A C 1
ATOM 2234 O O . ALA A 1 146 ? -14.358 -8.486 -23.903 1.00 10.70 146 ALA A O 1
ATOM 2241 N N . VAL A 1 147 ? -12.843 -9.809 -22.870 1.00 10.65 147 VAL A N 1
ATOM 2242 C CA . VAL A 1 147 ? -12.658 -8.974 -21.690 1.00 10.41 147 VAL A CA 1
ATOM 2243 C C . VAL A 1 147 ? -11.219 -8.485 -21.639 1.00 10.78 147 VAL A C 1
ATOM 2244 O O . VAL A 1 147 ? -10.288 -9.229 -21.940 1.00 13.68 147 VAL A O 1
ATOM 2257 N N . ASP A 1 148 ? -11.031 -7.222 -21.277 1.00 11.29 148 ASP A N 1
ATOM 2258 C CA . ASP A 1 148 ? -9.699 -6.664 -21.062 1.00 10.89 148 ASP A CA 1
ATOM 2259 C C . ASP A 1 148 ? -9.337 -6.790 -19.587 1.00 12.06 148 ASP A C 1
ATOM 2260 O O . ASP A 1 148 ? -10.035 -6.254 -18.719 1.00 16.21 148 ASP A O 1
ATOM 2269 N N . THR A 1 149 ? -8.204 -7.433 -19.309 1.00 12.94 149 THR A N 1
ATOM 2270 C CA . THR A 1 149 ? -7.723 -7.577 -17.943 1.00 14.46 149 THR A CA 1
ATOM 2271 C C . THR A 1 149 ? -6.480 -6.748 -17.653 1.00 15.86 149 THR A C 1
ATOM 2272 O O . THR A 1 149 ? -6.061 -6.685 -16.495 1.00 17.84 149 THR A O 1
ATOM 2283 N N . VAL A 1 150 ? -5.867 -6.142 -18.658 1.00 11.86 150 VAL A N 1
ATOM 2284 C CA . VAL A 1 150 ? -4.682 -5.313 -18.500 1.00 12.77 150 VAL A CA 1
ATOM 2285 C C . VAL A 1 150 ? -5.148 -3.907 -18.191 1.00 11.20 150 VAL A C 1
ATOM 2286 O O . VAL A 1 150 ? -5.971 -3.349 -18.920 1.00 11.78 150 VAL A O 1
ATOM 2299 N N . ARG A 1 151 ? -4.674 -3.355 -17.087 1.00 13.34 151 ARG A N 1
ATOM 2300 C CA . ARG A 1 151 ? -5.126 -2.044 -16.629 1.00 15.69 151 ARG A CA 1
ATOM 2301 C C . ARG A 1 151 ? -4.961 -0.972 -17.704 1.00 12.73 151 ARG A C 1
ATOM 2302 O O . ARG A 1 151 ? -3.863 -0.810 -18.254 1.00 13.38 151 ARG A O 1
ATOM 2323 N N . GLY A 1 152 ? -6.043 -0.241 -17.987 1.00 12.50 152 GLY A N 1
ATOM 2324 C CA . GLY A 1 152 ? -5.986 0.833 -18.953 1.00 12.51 152 GLY A CA 1
ATOM 2325 C C . GLY A 1 152 ? -6.085 0.417 -20.393 1.00 11.15 152 GLY A C 1
ATOM 2326 O O . GLY A 1 152 ? -6.126 1.282 -21.278 1.00 13.57 152 GLY A O 1
ATOM 2330 N N . SER A 1 153 ? -6.161 -0.870 -20.671 1.00 10.80 153 SER A N 1
ATOM 2331 C CA . SER A 1 153 ? -6.205 -1.361 -22.042 1.00 12.30 153 SER A CA 1
ATOM 2332 C C . SER A 1 153 ? -7.630 -1.470 -22.550 1.00 11.76 153 SER A C 1
ATOM 2333 O O . SER A 1 153 ? -8.533 -1.905 -21.829 1.00 12.49 153 SER A O 1
ATOM 2341 N N . THR A 1 154 ? -7.794 -1.123 -23.826 1.00 11.01 154 THR A N 1
ATOM 2342 C CA . THR A 1 154 ? -9.005 -1.430 -24.567 1.00 11.17 154 THR A CA 1
ATOM 2343 C C . THR A 1 154 ? -8.706 -2.319 -25.767 1.00 12.87 154 THR A C 1
ATOM 2344 O O . THR A 1 154 ? -9.445 -2.314 -26.767 1.00 14.23 154 THR A O 1
ATOM 2355 N N . GLU A 1 155 ? -7.639 -3.104 -25.673 1.00 13.89 155 GLU A N 1
ATOM 2356 C CA . GLU A 1 155 ? -7.246 -3.954 -26.786 1.00 13.85 155 GLU A CA 1
ATOM 2357 C C . GLU A 1 155 ? -8.361 -4.891 -27.235 1.00 14.77 155 GLU A C 1
ATOM 2358 O O . GLU A 1 155 ? -8.580 -5.067 -28.439 1.00 16.70 155 GLU A O 1
ATOM 2370 N N . LYS A 1 156 ? -9.062 -5.511 -26.288 1.00 12.89 156 LYS A N 1
ATOM 2371 C CA . LYS A 1 156 ? -10.075 -6.508 -26.618 1.00 14.28 156 LYS A CA 1
ATOM 2372 C C . LYS A 1 156 ? -11.493 -5.952 -26.670 1.00 11.63 156 LYS A C 1
ATOM 2373 O O . LYS A 1 156 ? -12.345 -6.523 -27.363 1.00 13.09 156 LYS A O 1
ATOM 2392 N N . SER A 1 157 ? -11.771 -4.862 -25.968 1.00 10.05 157 SER A N 1
ATOM 2393 C CA . SER A 1 157 ? -13.123 -4.336 -25.844 1.00 9.99 157 SER A CA 1
ATOM 2394 C C . SER A 1 157 ? -13.319 -2.977 -26.503 1.00 10.17 157 SER A C 1
ATOM 2395 O O . SER A 1 157 ? -14.440 -2.446 -26.466 1.00 10.69 157 SER A O 1
ATOM 2403 N N . GLY A 1 158 ? -12.257 -2.392 -27.071 1.00 10.41 158 GLY A N 1
ATOM 2404 C CA . GLY A 1 158 ? -12.351 -1.102 -27.718 1.00 10.28 158 GLY A CA 1
ATOM 2405 C C . GLY A 1 158 ? -13.012 -1.140 -29.078 1.00 10.56 158 GLY A C 1
ATOM 2406 O O . GLY A 1 158 ? -13.239 -2.198 -29.663 1.00 11.63 158 GLY A O 1
ATOM 2410 N N . VAL A 1 159 ? -13.279 0.056 -29.597 1.00 10.60 159 VAL A N 1
ATOM 2411 C CA . VAL A 1 159 ? -14.017 0.145 -30.849 1.00 13.02 159 VAL A CA 1
ATOM 2412 C C . VAL A 1 159 ? -13.237 -0.506 -31.988 1.00 13.64 159 VAL A C 1
ATOM 2413 O O . VAL A 1 159 ? -13.833 -1.119 -32.887 1.00 14.01 159 VAL A O 1
ATOM 2426 N N . ASP A 1 160 ? -11.910 -0.390 -31.987 1.00 12.37 160 ASP A N 1
ATOM 2427 C CA . ASP A 1 160 ? -11.137 -0.987 -33.089 1.00 14.15 160 ASP A CA 1
ATOM 2428 C C . ASP A 1 160 ? -11.265 -2.506 -33.098 1.00 13.58 160 ASP A C 1
ATOM 2429 O O . ASP A 1 160 ? -11.359 -3.122 -34.172 1.00 14.81 160 ASP A O 1
ATOM 2438 N N . ALA A 1 161 ? -11.267 -3.136 -31.921 1.00 12.84 161 ALA A N 1
ATOM 2439 C CA . ALA A 1 161 ? -11.453 -4.581 -31.870 1.00 13.79 161 ALA A CA 1
ATOM 2440 C C . ALA A 1 161 ? -12.812 -4.958 -32.440 1.00 12.41 161 ALA A C 1
ATOM 2441 O O . ALA A 1 161 ? -12.951 -5.952 -33.169 1.00 15.22 161 ALA A O 1
ATOM 2448 N N . VAL A 1 162 ? -13.832 -4.173 -32.098 1.00 11.58 162 VAL A N 1
ATOM 2449 C CA . VAL A 1 162 ? -15.177 -4.446 -32.586 1.00 12.22 162 VAL A CA 1
ATOM 2450 C C . VAL A 1 162 ? -15.263 -4.255 -34.094 1.00 12.74 162 VAL A C 1
ATOM 2451 O O . VAL A 1 162 ? -15.869 -5.072 -34.796 1.00 15.06 162 VAL A O 1
ATOM 2464 N N . LEU A 1 163 ? -14.670 -3.184 -34.615 1.00 13.21 163 LEU A N 1
ATOM 2465 C CA . LEU A 1 163 ? -14.682 -2.965 -36.058 1.00 14.62 163 LEU A CA 1
ATOM 2466 C C . LEU A 1 163 ? -13.931 -4.067 -36.795 1.00 15.59 163 LEU A C 1
ATOM 2467 O O . LEU A 1 163 ? -14.321 -4.464 -37.901 1.00 17.24 163 LEU A O 1
ATOM 2483 N N . THR A 1 164 ? -12.832 -4.560 -36.216 1.00 15.73 164 THR A N 1
ATOM 2484 C CA . THR A 1 164 ? -12.110 -5.663 -36.842 1.00 17.51 164 THR A CA 1
ATOM 2485 C C . THR A 1 164 ? -12.984 -6.905 -36.935 1.00 18.27 164 THR A C 1
ATOM 2486 O O . THR A 1 164 ? -13.023 -7.570 -37.974 1.00 20.23 164 THR A O 1
ATOM 2497 N N . VAL A 1 165 ? -13.706 -7.224 -35.864 1.00 18.71 165 VAL A N 1
ATOM 2498 C CA . VAL A 1 165 ? -14.590 -8.382 -35.876 1.00 18.86 165 VAL A CA 1
ATOM 2499 C C . VAL A 1 165 ? -15.634 -8.235 -36.967 1.00 19.10 165 VAL A C 1
ATOM 2500 O O . VAL A 1 165 ? -15.928 -9.182 -37.707 1.00 21.79 165 VAL A O 1
ATOM 2513 N N . LEU A 1 166 ? -16.246 -7.057 -37.047 1.00 18.07 166 LEU A N 1
ATOM 2514 C CA . LEU A 1 166 ? -17.321 -6.830 -38.007 1.00 20.66 166 LEU A CA 1
ATOM 2515 C C . LEU A 1 166 ? -16.827 -6.903 -39.445 1.00 26.71 166 LEU A C 1
ATOM 2516 O O . LEU A 1 166 ? -17.582 -7.316 -40.335 1.00 30.65 166 LEU A O 1
ATOM 2532 N N . GLY A 1 167 ? -15.578 -6.514 -39.695 1.00 23.80 167 GLY A N 1
ATOM 2533 C CA . GLY A 1 167 ? -15.008 -6.624 -41.023 1.00 27.71 167 GLY A CA 1
ATOM 2534 C C . GLY A 1 167 ? -14.590 -8.021 -41.410 1.00 32.45 167 GLY A C 1
ATOM 2535 O O . GLY A 1 167 ? -14.344 -8.280 -42.594 1.00 42.24 167 GLY A O 1
ATOM 2539 N N . ASN A 1 168 ? -14.504 -8.923 -40.437 1.00 36.71 168 ASN A N 1
ATOM 2540 C CA . ASN A 1 168 ? -14.166 -10.317 -40.684 1.00 36.32 168 ASN A CA 1
ATOM 2541 C C . ASN A 1 168 ? -15.429 -11.174 -40.620 1.00 34.76 168 ASN A C 1
ATOM 2542 O O . ASN A 1 168 ? -15.905 -11.678 -41.638 1.00 50.33 168 ASN A O 1
ATOM 2553 N N . ALA B 1 2 ? -23.423 3.943 16.703 1.00 46.81 2 ALA B N 1
ATOM 2554 C CA . ALA B 1 2 ? -23.676 4.952 17.730 1.00 47.04 2 ALA B CA 1
ATOM 2555 C C . ALA B 1 2 ? -24.268 6.206 17.091 1.00 28.18 2 ALA B C 1
ATOM 2556 O O . ALA B 1 2 ? -23.598 6.865 16.301 1.00 45.12 2 ALA B O 1
ATOM 2562 N N . PRO B 1 3 ? -25.520 6.541 17.423 1.00 32.21 3 PRO B N 1
ATOM 2563 C CA . PRO B 1 3 ? -26.138 7.743 16.830 1.00 39.52 3 PRO B CA 1
ATOM 2564 C C . PRO B 1 3 ? -25.484 9.018 17.347 1.00 34.48 3 PRO B C 1
ATOM 2565 O O . PRO B 1 3 ? -25.479 9.282 18.550 1.00 43.38 3 PRO B O 1
ATOM 2576 N N . LEU B 1 4 ? -24.938 9.815 16.431 1.00 27.22 4 LEU B N 1
ATOM 2577 C CA . LEU B 1 4 ? -24.359 11.094 16.817 1.00 23.12 4 LEU B CA 1
ATOM 2578 C C . LEU B 1 4 ? -25.449 12.050 17.275 1.00 28.79 4 LEU B C 1
ATOM 2579 O O . LEU B 1 4 ? -26.554 12.067 16.728 1.00 31.50 4 LEU B O 1
ATOM 2595 N N . GLN B 1 5 ? -25.146 12.852 18.278 1.00 26.23 5 GLN B N 1
ATOM 2596 C CA . GLN B 1 5 ? -26.094 13.832 18.777 1.00 26.11 5 GLN B CA 1
ATOM 2597 C C . GLN B 1 5 ? -25.356 15.084 19.215 1.00 24.85 5 GLN B C 1
ATOM 2598 O O . GLN B 1 5 ? -24.139 15.060 19.424 1.00 26.66 5 GLN B O 1
ATOM 2612 N N . PRO B 1 6 ? -26.069 16.201 19.340 1.00 27.64 6 PRO B N 1
ATOM 2613 C CA . PRO B 1 6 ? -25.431 17.437 19.805 1.00 26.12 6 PRO B CA 1
ATOM 2614 C C . PRO B 1 6 ? -24.653 17.213 21.091 1.00 26.52 6 PRO B C 1
ATOM 2615 O O . PRO B 1 6 ? -25.123 16.556 22.025 1.00 28.33 6 PRO B O 1
ATOM 2626 N N . GLY B 1 7 ? -23.451 17.778 21.138 1.00 26.45 7 GLY B N 1
ATOM 2627 C CA . GLY B 1 7 ? -22.569 17.645 22.270 1.00 27.79 7 GLY B CA 1
ATOM 2628 C C . GLY B 1 7 ? -21.495 16.595 22.101 1.00 27.14 7 GLY B C 1
ATOM 2629 O O . GLY B 1 7 ? -20.454 16.681 22.763 1.00 29.62 7 GLY B O 1
ATOM 2633 N N . ASP B 1 8 ? -21.713 15.614 21.229 1.00 25.99 8 ASP B N 1
ATOM 2634 C CA . ASP B 1 8 ? -20.684 14.623 20.973 1.00 26.79 8 ASP B CA 1
ATOM 2635 C C . ASP B 1 8 ? -19.512 15.270 20.242 1.00 24.99 8 ASP B C 1
ATOM 2636 O O . ASP B 1 8 ? -19.677 16.223 19.473 1.00 25.53 8 ASP B O 1
ATOM 2645 N N . SER B 1 9 ? -18.314 14.751 20.492 1.00 25.75 9 SER B N 1
ATOM 2646 C CA . SER B 1 9 ? -17.192 15.057 19.617 1.00 24.32 9 SER B CA 1
ATOM 2647 C C . SER B 1 9 ? -17.441 14.419 18.254 1.00 24.10 9 SER B C 1
ATOM 2648 O O . SER B 1 9 ? -17.995 13.318 18.157 1.00 24.98 9 SER B O 1
ATOM 2656 N N . PHE B 1 10 ? -17.052 15.110 17.193 1.00 23.68 10 PHE B N 1
ATOM 2657 C CA . PHE B 1 10 ? -17.117 14.476 15.886 1.00 21.45 10 PHE B CA 1
ATOM 2658 C C . PHE B 1 10 ? -16.150 13.292 15.878 1.00 20.79 10 PHE B C 1
ATOM 2659 O O . PHE B 1 10 ? -15.041 13.399 16.411 1.00 23.14 10 PHE B O 1
ATOM 2676 N N . PRO B 1 11 ? -16.539 12.151 15.321 1.00 21.25 11 PRO B N 1
ATOM 2677 C CA . PRO B 1 11 ? -15.686 10.963 15.420 1.00 23.31 11 PRO B CA 1
ATOM 2678 C C . PRO B 1 11 ? -14.311 11.172 14.802 1.00 22.67 11 PRO B C 1
ATOM 2679 O O . PRO B 1 11 ? -14.136 11.936 13.849 1.00 20.22 11 PRO B O 1
ATOM 2690 N N . ALA B 1 12 ? -13.330 10.458 15.354 1.00 24.23 12 ALA B N 1
ATOM 2691 C CA . ALA B 1 12 ? -11.977 10.467 14.830 1.00 21.30 12 ALA B CA 1
ATOM 2692 C C . ALA B 1 12 ? -11.858 9.534 13.625 1.00 20.87 12 ALA B C 1
ATOM 2693 O O . ALA B 1 12 ? -12.695 8.665 13.394 1.00 20.20 12 ALA B O 1
ATOM 2700 N N . ASN B 1 13 ? -10.789 9.734 12.853 1.00 20.16 13 ASN B N 1
ATOM 2701 C CA . ASN B 1 13 ? -10.391 8.824 11.779 1.00 21.80 13 ASN B CA 1
ATOM 2702 C C . ASN B 1 13 ? -11.427 8.730 10.662 1.00 18.74 13 ASN B C 1
ATOM 2703 O O . ASN B 1 13 ? -11.549 7.695 10.008 1.00 22.14 13 ASN B O 1
ATOM 2714 N N . VAL B 1 14 ? -12.171 9.802 10.443 1.00 17.34 14 VAL B N 1
ATOM 2715 C CA . VAL B 1 14 ? -13.121 9.860 9.336 1.00 16.04 14 VAL B CA 1
ATOM 2716 C C . VAL B 1 14 ? -12.393 10.382 8.109 1.00 15.23 14 VAL B C 1
ATOM 2717 O O . VAL B 1 14 ? -11.885 11.507 8.118 1.00 15.35 14 VAL B O 1
ATOM 2730 N N . VAL B 1 15 ? -12.325 9.558 7.071 1.00 15.05 15 VAL B N 1
ATOM 2731 C CA . VAL B 1 15 ? -11.595 9.859 5.842 1.00 15.95 15 VAL B CA 1
ATOM 2732 C C . VAL B 1 15 ? -12.499 9.559 4.651 1.00 15.96 15 VAL B C 1
ATOM 2733 O O . VAL B 1 15 ? -13.108 8.485 4.584 1.00 17.68 15 VAL B O 1
ATOM 2746 N N . PHE B 1 16 ? -12.594 10.506 3.720 1.00 12.16 16 PHE B N 1
ATOM 2747 C CA . PHE B 1 16 ? -13.355 10.345 2.490 1.00 12.75 16 PHE B CA 1
ATOM 2748 C C . PHE B 1 16 ? -12.382 10.320 1.316 1.00 12.38 16 PHE B C 1
ATOM 2749 O O . PHE B 1 16 ? -11.204 10.653 1.447 1.00 12.40 16 PHE B O 1
ATOM 2766 N N . SER B 1 17 ? -12.882 9.918 0.147 1.00 11.25 17 SER B N 1
ATOM 2767 C CA . SER B 1 17 ? -12.110 9.928 -1.089 1.00 10.05 17 SER B CA 1
ATOM 2768 C C . SER B 1 17 ? -12.684 10.989 -2.013 1.00 9.21 17 SER B C 1
ATOM 2769 O O . SER B 1 17 ? -13.894 11.043 -2.196 1.00 9.33 17 SER B O 1
ATOM 2777 N N . TYR B 1 18 ? -11.822 11.842 -2.570 1.00 9.76 18 TYR B N 1
ATOM 2778 C CA . TYR B 1 18 ? -12.348 12.901 -3.418 1.00 8.99 18 TYR B CA 1
ATOM 2779 C C . TYR B 1 18 ? -11.283 13.393 -4.382 1.00 8.55 18 TYR B C 1
ATOM 2780 O O . TYR B 1 18 ? -10.091 13.158 -4.213 1.00 9.74 18 TYR B O 1
ATOM 2798 N N . ILE B 1 19 ? -11.743 14.095 -5.416 1.00 9.17 19 ILE B N 1
ATOM 2799 C CA . ILE B 1 19 ? -10.867 14.804 -6.345 1.00 9.73 19 ILE B CA 1
ATOM 2800 C C . ILE B 1 19 ? -10.921 16.284 -5.976 1.00 10.82 19 ILE B C 1
ATOM 2801 O O . ILE B 1 19 ? -11.981 16.903 -6.150 1.00 11.70 19 ILE B O 1
ATOM 2817 N N . PRO B 1 20 ? -9.865 16.862 -5.449 1.00 10.89 20 PRO B N 1
ATOM 2818 C CA . PRO B 1 20 ? -9.883 18.310 -5.151 1.00 13.44 20 PRO B CA 1
ATOM 2819 C C . PRO B 1 20 ? -10.239 19.093 -6.402 1.00 14.65 20 PRO B C 1
ATOM 2820 O O . PRO B 1 20 ? -9.781 18.762 -7.511 1.00 14.29 20 PRO B O 1
ATOM 2831 N N . PRO B 1 21 ? -11.061 20.136 -6.277 1.00 11.80 21 PRO B N 1
ATOM 2832 C CA . PRO B 1 21 ? -11.498 20.853 -7.480 1.00 12.42 21 PRO B CA 1
ATOM 2833 C C . PRO B 1 21 ? -10.324 21.533 -8.162 1.00 11.52 21 PRO B C 1
ATOM 2834 O O . PRO B 1 21 ? -9.531 22.213 -7.521 1.00 13.45 21 PRO B O 1
ATOM 2845 N N . THR B 1 22 ? -10.207 21.350 -9.471 1.00 12.38 22 THR B N 1
ATOM 2846 C CA . THR B 1 22 ? -9.129 21.967 -10.225 1.00 15.73 22 THR B CA 1
ATOM 2847 C C . THR B 1 22 ? -9.536 23.288 -10.864 1.00 12.53 22 THR B C 1
ATOM 2848 O O . THR B 1 22 ? -8.683 23.994 -11.403 1.00 14.49 22 THR B O 1
ATOM 2859 N N . GLY B 1 23 ? -10.826 23.606 -10.867 1.00 11.33 23 GLY B N 1
ATOM 2860 C CA . GLY B 1 23 ? -11.322 24.710 -11.641 1.00 11.10 23 GLY B CA 1
ATOM 2861 C C . GLY B 1 23 ? -12.081 24.275 -12.877 1.00 11.32 23 GLY B C 1
ATOM 2862 O O . GLY B 1 23 ? -12.791 25.099 -13.476 1.00 12.31 23 GLY B O 1
ATOM 2866 N N . SER B 1 24 ? -11.931 23.019 -13.282 1.00 9.65 24 SER B N 1
ATOM 2867 C CA . SER B 1 24 ? -12.631 22.521 -14.452 1.00 9.80 24 SER B CA 1
ATOM 2868 C C . SER B 1 24 ? -14.123 22.392 -14.185 1.00 10.87 24 SER B C 1
ATOM 2869 O O . SER B 1 24 ? -14.546 22.004 -13.095 1.00 10.54 24 SER B O 1
ATOM 2877 N N . LEU B 1 25 ? -14.922 22.684 -15.208 1.00 10.01 25 LEU B N 1
ATOM 2878 C CA . LEU B 1 25 ? -16.339 22.360 -15.249 1.00 9.67 25 LEU B CA 1
ATOM 2879 C C . LEU B 1 25 ? -16.637 21.397 -16.383 1.00 8.83 25 LEU B C 1
ATOM 2880 O O . LEU B 1 25 ? -17.802 21.244 -16.777 1.00 9.90 25 LEU B O 1
ATOM 2896 N N . ASP B 1 26 ? -15.619 20.751 -16.915 1.00 9.10 26 ASP B N 1
ATOM 2897 C CA . ASP B 1 26 ? -15.760 19.784 -18.012 1.00 9.57 26 ASP B CA 1
ATOM 2898 C C . ASP B 1 26 ? -15.833 18.387 -17.414 1.00 8.55 26 ASP B C 1
ATOM 2899 O O . ASP B 1 26 ? -14.860 17.901 -16.845 1.00 9.42 26 ASP B O 1
ATOM 2908 N N . LEU B 1 27 ? -16.995 17.756 -17.532 1.00 8.83 27 LEU B N 1
ATOM 2909 C CA . LEU B 1 27 ? -17.219 16.456 -16.934 1.00 8.75 27 LEU B CA 1
ATOM 2910 C C . LEU B 1 27 ? -16.424 15.360 -17.630 1.00 9.46 27 LEU B C 1
ATOM 2911 O O . LEU B 1 27 ? -16.362 14.253 -17.079 1.00 12.19 27 LEU B O 1
ATOM 2927 N N . THR B 1 28 ? -15.883 15.596 -18.823 1.00 9.26 28 THR B N 1
ATOM 2928 C CA . THR B 1 28 ? -15.163 14.548 -19.538 1.00 9.82 28 THR B CA 1
ATOM 2929 C C . THR B 1 28 ? -13.720 14.407 -19.098 1.00 9.10 28 THR B C 1
ATOM 2930 O O . THR B 1 28 ? -13.000 13.564 -19.651 1.00 10.61 28 THR B O 1
ATOM 2941 N N . VAL B 1 29 ? -13.260 15.197 -18.137 1.00 9.85 29 VAL B N 1
ATOM 2942 C CA . VAL B 1 29 ? -11.940 14.995 -17.558 1.00 10.75 29 VAL B CA 1
ATOM 2943 C C . VAL B 1 29 ? -12.127 14.481 -16.146 1.00 13.69 29 VAL B C 1
ATOM 2944 O O . VAL B 1 29 ? -12.921 15.029 -15.375 1.00 16.26 29 VAL B O 1
ATOM 2957 N N . SER B 1 30 ? -11.454 13.362 -15.848 1.00 24.12 30 SER B N 1
ATOM 2958 C CA . SER B 1 30 ? -11.830 12.487 -14.739 1.00 27.68 30 SER B CA 1
ATOM 2959 C C . SER B 1 30 ? -11.244 12.950 -13.409 1.00 33.46 30 SER B C 1
ATOM 2960 O O . SER B 1 30 ? -11.958 12.993 -12.401 1.00 51.70 30 SER B O 1
ATOM 2968 N N . GLY B 1 31 ? -9.953 13.286 -13.374 1.00 31.69 31 GLY B N 1
ATOM 2969 C CA . GLY B 1 31 ? -9.302 13.786 -12.179 1.00 17.39 31 GLY B CA 1
ATOM 2970 C C . GLY B 1 31 ? -8.558 12.699 -11.397 1.00 16.63 31 GLY B C 1
ATOM 2971 O O . GLY B 1 31 ? -8.675 11.504 -11.669 1.00 21.52 31 GLY B O 1
ATOM 2975 N N A ARG B 1 32 ? -7.762 13.137 -10.405 0.51 20.21 32 ARG B N 1
ATOM 2976 N N B ARG B 1 32 ? -7.796 13.137 -10.387 0.49 19.88 32 ARG B N 1
ATOM 2977 C CA A ARG B 1 32 ? -6.994 12.212 -9.565 0.51 14.85 32 ARG B CA 1
ATOM 2978 C CA B ARG B 1 32 ? -7.003 12.219 -9.567 0.49 14.31 32 ARG B CA 1
ATOM 2979 C C A ARG B 1 32 ? -7.489 12.169 -8.114 0.51 15.73 32 ARG B C 1
ATOM 2980 C C B ARG B 1 32 ? -7.474 12.165 -8.109 0.49 15.62 32 ARG B C 1
ATOM 2981 O O A ARG B 1 32 ? -7.255 13.123 -7.357 0.51 16.00 32 ARG B O 1
ATOM 2982 O O B ARG B 1 32 ? -7.220 13.108 -7.346 0.49 15.45 32 ARG B O 1
ATOM 3023 N N . PRO B 1 33 ? -8.109 11.082 -7.652 1.00 13.78 33 PRO B N 1
ATOM 3024 C CA . PRO B 1 33 ? -8.595 11.054 -6.260 1.00 11.11 33 PRO B CA 1
ATOM 3025 C C . PRO B 1 33 ? -7.486 10.978 -5.226 1.00 12.72 33 PRO B C 1
ATOM 3026 O O . PRO B 1 33 ? -6.475 10.306 -5.426 1.00 14.68 33 PRO B O 1
ATOM 3037 N N . ILE B 1 34 ? -7.725 11.632 -4.096 1.00 11.31 34 ILE B N 1
ATOM 3038 C CA . ILE B 1 34 ? -6.920 11.536 -2.894 1.00 12.90 34 ILE B CA 1
ATOM 3039 C C . ILE B 1 34 ? -7.874 11.379 -1.719 1.00 12.14 34 ILE B C 1
ATOM 3040 O O . ILE B 1 34 ? -9.085 11.293 -1.895 1.00 12.23 34 ILE B O 1
ATOM 3056 N N . GLU B 1 35 ? -7.328 11.319 -0.524 1.00 13.70 35 GLU B N 1
ATOM 3057 C CA . GLU B 1 35 ? -8.144 11.241 0.673 1.00 13.91 35 GLU B CA 1
ATOM 3058 C C . GLU B 1 35 ? -8.342 12.617 1.284 1.00 14.51 35 GLU B C 1
ATOM 3059 O O . GLU B 1 35 ? -7.516 13.518 1.114 1.00 16.68 35 GLU B O 1
ATOM 3071 N N . TYR B 1 36 ? -9.419 12.754 2.045 1.00 14.64 36 TYR B N 1
ATOM 3072 C CA . TYR B 1 36 ? -9.778 13.967 2.772 1.00 15.53 36 TYR B CA 1
ATOM 3073 C C . TYR B 1 36 ? -9.964 13.590 4.230 1.00 15.00 36 TYR B C 1
ATOM 3074 O O . TYR B 1 36 ? -10.785 12.722 4.556 1.00 14.50 36 TYR B O 1
ATOM 3092 N N . ASN B 1 37 ? -9.200 14.238 5.101 1.00 15.84 37 ASN B N 1
ATOM 3093 C CA . ASN B 1 37 ? -9.223 13.974 6.528 1.00 16.64 37 ASN B CA 1
ATOM 3094 C C . ASN B 1 37 ? -10.322 14.839 7.115 1.00 15.23 37 ASN B C 1
ATOM 3095 O O . ASN B 1 37 ? -10.094 15.979 7.514 1.00 16.41 37 ASN B O 1
ATOM 3106 N N . ALA B 1 38 ? -11.534 14.285 7.158 1.00 15.19 38 ALA B N 1
ATOM 3107 C CA . ALA B 1 38 ? -12.684 15.048 7.626 1.00 14.40 38 ALA B CA 1
ATOM 3108 C C . ALA B 1 38 ? -12.587 15.349 9.116 1.00 16.69 38 ALA B C 1
ATOM 3109 O O . ALA B 1 38 ? -12.962 16.435 9.563 1.00 15.98 38 ALA B O 1
ATOM 3116 N N . SER B 1 39 ? -12.089 14.405 9.911 1.00 16.26 39 SER B N 1
ATOM 3117 C CA . SER B 1 39 ? -11.983 14.652 11.343 1.00 18.81 39 SER B CA 1
ATOM 3118 C C . SER B 1 39 ? -11.087 15.855 11.621 1.00 18.72 39 SER B C 1
ATOM 3119 O O . SER B 1 39 ? -11.392 16.678 12.488 1.00 20.54 39 SER B O 1
ATOM 3127 N N . GLU B 1 40 ? -9.983 15.987 10.875 1.00 18.16 40 GLU B N 1
ATOM 3128 C CA . GLU B 1 40 ? -9.080 17.115 11.078 1.00 19.00 40 GLU B CA 1
ATOM 3129 C C . GLU B 1 40 ? -9.682 18.417 10.562 1.00 22.05 40 GLU B C 1
ATOM 3130 O O . GLU B 1 40 ? -9.574 19.457 11.222 1.00 21.42 40 GLU B O 1
ATOM 3142 N N . ALA B 1 41 ? -10.305 18.392 9.380 1.00 17.15 41 ALA B N 1
ATOM 3143 C CA . ALA B 1 41 ? -10.879 19.625 8.852 1.00 19.49 41 ALA B CA 1
ATOM 3144 C C . ALA B 1 41 ? -11.955 20.159 9.785 1.00 21.75 41 ALA B C 1
ATOM 3145 O O . ALA B 1 41 ? -12.076 21.371 9.985 1.00 23.08 41 ALA B O 1
ATOM 3152 N N . LEU B 1 42 ? -12.740 19.261 10.376 1.00 18.28 42 LEU B N 1
ATOM 3153 C CA . LEU B 1 42 ? -13.854 19.656 11.225 1.00 17.82 42 LEU B CA 1
ATOM 3154 C C . LEU B 1 42 ? -13.418 20.079 12.622 1.00 20.78 42 LEU B C 1
ATOM 3155 O O . LEU B 1 42 ? -14.247 20.594 13.384 1.00 19.77 42 LEU B O 1
ATOM 3171 N N . ALA B 1 43 ? -12.142 19.908 12.976 1.00 19.90 43 ALA B N 1
ATOM 3172 C CA . ALA B 1 43 ? -11.691 20.230 14.325 1.00 21.50 43 ALA B CA 1
ATOM 3173 C C . ALA B 1 43 ? -11.682 21.726 14.607 1.00 24.54 43 ALA B C 1
ATOM 3174 O O . ALA B 1 43 ? -11.649 22.119 15.778 1.00 24.16 43 ALA B O 1
ATOM 3181 N N . LYS B 1 44 ? -11.711 22.565 13.578 1.00 22.01 44 LYS B N 1
ATOM 3182 C CA . LYS B 1 44 ? -11.684 24.004 13.767 1.00 24.15 44 LYS B CA 1
ATOM 3183 C C . LYS B 1 44 ? -12.683 24.652 12.825 1.00 21.89 44 LYS B C 1
ATOM 3184 O O . LYS B 1 44 ? -12.783 24.264 11.660 1.00 23.08 44 LYS B O 1
ATOM 3203 N N . GLY B 1 45 ? -13.401 25.649 13.326 1.00 22.78 45 GLY B N 1
ATOM 3204 C CA . GLY B 1 45 ? -14.357 26.359 12.519 1.00 22.26 45 GLY B CA 1
ATOM 3205 C C . GLY B 1 45 ? -15.688 25.642 12.473 1.00 21.37 45 GLY B C 1
ATOM 3206 O O . GLY B 1 45 ? -15.935 24.667 13.184 1.00 21.44 45 GLY B O 1
ATOM 3210 N N . THR B 1 46 ? -16.557 26.156 11.612 1.00 20.84 46 THR B N 1
ATOM 3211 C CA . THR B 1 46 ? -17.925 25.677 11.475 1.00 20.22 46 THR B CA 1
ATOM 3212 C C . THR B 1 46 ? -18.038 24.923 10.163 1.00 18.61 46 THR B C 1
ATOM 3213 O O . THR B 1 46 ? -17.738 25.474 9.095 1.00 18.95 46 THR B O 1
ATOM 3224 N N . SER B 1 47 ? -18.473 23.663 10.239 1.00 17.85 47 SER B N 1
ATOM 3225 C CA . SER B 1 47 ? -18.575 22.795 9.082 1.00 16.45 47 SER B CA 1
ATOM 3226 C C . SER B 1 47 ? -19.996 22.265 8.953 1.00 16.10 47 SER B C 1
ATOM 3227 O O . SER B 1 47 ? -20.670 22.004 9.952 1.00 16.77 47 SER B O 1
ATOM 3235 N N . VAL B 1 48 ? -20.433 22.088 7.709 1.00 15.22 48 VAL B N 1
ATOM 3236 C CA . VAL B 1 48 ? -21.704 21.434 7.401 1.00 14.93 48 VAL B CA 1
ATOM 3237 C C . VAL B 1 48 ? -21.379 20.224 6.548 1.00 14.87 48 VAL B C 1
ATOM 3238 O O . VAL B 1 48 ? -20.803 20.368 5.465 1.00 15.11 48 VAL B O 1
ATOM 3251 N N . LEU B 1 49 ? -21.727 19.041 7.035 1.00 13.73 49 LEU B N 1
ATOM 3252 C CA . LEU B 1 49 ? -21.524 17.776 6.339 1.00 13.17 49 LEU B CA 1
ATOM 3253 C C . LEU B 1 49 ? -22.896 17.211 5.983 1.00 12.70 49 LEU B C 1
ATOM 3254 O O . LEU B 1 49 ? -23.715 16.947 6.872 1.00 14.27 49 LEU B O 1
ATOM 3270 N N . VAL B 1 50 ? -23.141 17.029 4.683 1.00 12.09 50 VAL B N 1
ATOM 3271 C CA . VAL B 1 50 ? -24.422 16.560 4.170 1.00 12.64 50 VAL B CA 1
ATOM 3272 C C . VAL B 1 50 ? -24.168 15.266 3.420 1.00 12.99 50 VAL B C 1
ATOM 3273 O O . VAL B 1 50 ? -23.306 15.205 2.532 1.00 12.67 50 VAL B O 1
ATOM 3286 N N . ALA B 1 51 ? -24.933 14.243 3.757 1.00 11.71 51 ALA B N 1
ATOM 3287 C CA . ALA B 1 51 ? -24.912 12.969 3.049 1.00 11.38 51 ALA B CA 1
ATOM 3288 C C . ALA B 1 51 ? -26.181 12.847 2.215 1.00 11.48 51 ALA B C 1
ATOM 3289 O O . ALA B 1 51 ? -27.275 13.213 2.663 1.00 12.80 51 ALA B O 1
ATOM 3296 N N . VAL B 1 52 ? -26.019 12.366 0.992 1.00 10.24 52 VAL B N 1
ATOM 3297 C CA . VAL B 1 52 ? -27.146 12.120 0.091 1.00 9.70 52 VAL B CA 1
ATOM 3298 C C . VAL B 1 52 ? -27.122 10.681 -0.378 1.00 9.65 52 VAL B C 1
ATOM 3299 O O . VAL B 1 52 ? -26.050 10.107 -0.594 1.00 10.36 52 VAL B O 1
ATOM 3312 N N . PRO B 1 53 ? -28.288 10.068 -0.576 1.00 9.97 53 PRO B N 1
ATOM 3313 C CA . PRO B 1 53 ? -28.304 8.680 -1.051 1.00 10.08 53 PRO B CA 1
ATOM 3314 C C . PRO B 1 53 ? -27.651 8.474 -2.401 1.00 9.09 53 PRO B C 1
ATOM 3315 O O . PRO B 1 53 ? -27.085 7.393 -2.628 1.00 11.08 53 PRO B O 1
ATOM 3326 N N . GLY B 1 54 ? -27.693 9.440 -3.301 1.00 8.64 54 GLY B N 1
ATOM 3327 C CA . GLY B 1 54 ? -27.019 9.218 -4.567 1.00 10.52 54 GLY B CA 1
ATOM 3328 C C . GLY B 1 54 ? -26.812 10.438 -5.428 1.00 10.05 54 GLY B C 1
ATOM 3329 O O . GLY B 1 54 ? -27.767 11.171 -5.716 1.00 11.13 54 GLY B O 1
ATOM 3333 N N . ALA B 1 55 ? -25.577 10.628 -5.887 1.00 8.71 55 ALA B N 1
ATOM 3334 C CA . ALA B 1 55 ? -25.313 11.646 -6.897 1.00 8.69 55 ALA B CA 1
ATOM 3335 C C . ALA B 1 55 ? -26.270 11.447 -8.068 1.00 8.19 55 ALA B C 1
ATOM 3336 O O . ALA B 1 55 ? -26.545 10.310 -8.496 1.00 8.94 55 ALA B O 1
ATOM 3343 N N . PHE B 1 56 ? -26.774 12.556 -8.603 1.00 9.07 56 PHE B N 1
ATOM 3344 C CA . PHE B 1 56 ? -27.640 12.609 -9.778 1.00 8.53 56 PHE B CA 1
ATOM 3345 C C . PHE B 1 56 ? -29.037 12.038 -9.565 1.00 9.04 56 PHE B C 1
ATOM 3346 O O . PHE B 1 56 ? -29.841 12.082 -10.501 1.00 11.37 56 PHE B O 1
ATOM 3363 N N . THR B 1 57 ? -29.371 11.551 -8.387 1.00 9.29 57 THR B N 1
ATOM 3364 C CA . THR B 1 57 ? -30.720 11.014 -8.211 1.00 9.76 57 THR B CA 1
ATOM 3365 C C . THR B 1 57 ? -31.717 12.138 -7.887 1.00 9.81 57 THR B C 1
ATOM 3366 O O . THR B 1 57 ? -31.303 13.261 -7.552 1.00 10.61 57 THR B O 1
ATOM 3377 N N . PRO B 1 58 ? -33.015 11.889 -8.043 1.00 10.44 58 PRO B N 1
ATOM 3378 C CA . PRO B 1 58 ? -33.975 13.026 -8.133 1.00 11.90 58 PRO B CA 1
ATOM 3379 C C . PRO B 1 58 ? -33.976 13.975 -6.954 1.00 14.22 58 PRO B C 1
ATOM 3380 O O . PRO B 1 58 ? -33.874 15.195 -7.157 1.00 14.30 58 PRO B O 1
ATOM 3391 N N . THR B 1 59 ? -34.169 13.493 -5.732 1.00 13.01 59 THR B N 1
ATOM 3392 C CA . THR B 1 59 ? -34.235 14.428 -4.609 1.00 13.22 59 THR B CA 1
ATOM 3393 C C . THR B 1 59 ? -32.869 15.040 -4.340 1.00 12.95 59 THR B C 1
ATOM 3394 O O . THR B 1 59 ? -32.756 16.260 -4.102 1.00 13.58 59 THR B O 1
ATOM 3405 N N . CYS B 1 60 ? -31.831 14.212 -4.383 1.00 11.08 60 CYS B N 1
ATOM 3406 C CA . CYS B 1 60 ? -30.483 14.689 -4.105 1.00 10.96 60 CYS B CA 1
ATOM 3407 C C . CYS B 1 60 ? -30.093 15.826 -5.030 1.00 10.45 60 CYS B C 1
ATOM 3408 O O . CYS B 1 60 ? -29.492 16.825 -4.590 1.00 11.66 60 CYS B O 1
ATOM 3416 N N . GLN B 1 61 ? -30.371 15.679 -6.327 1.00 10.97 61 GLN B N 1
ATOM 3417 C CA . GLN B 1 61 ? -30.034 16.688 -7.311 1.00 13.68 61 GLN B CA 1
ATOM 3418 C C . GLN B 1 61 ? -31.026 17.838 -7.308 1.00 13.89 61 GLN B C 1
ATOM 3419 O O . GLN B 1 61 ? -30.635 19.003 -7.192 1.00 13.81 61 GLN B O 1
ATOM 3433 N N . GLU B 1 62 ? -32.309 17.540 -7.479 1.00 12.82 62 GLU B N 1
ATOM 3434 C CA . GLU B 1 62 ? -33.271 18.574 -7.831 1.00 15.06 62 GLU B CA 1
ATOM 3435 C C . GLU B 1 62 ? -33.691 19.413 -6.637 1.00 14.79 62 GLU B C 1
ATOM 3436 O O . GLU B 1 62 ? -34.158 20.538 -6.827 1.00 17.92 62 GLU B O 1
ATOM 3448 N N . LYS B 1 63 ? -33.512 18.916 -5.417 1.00 14.71 63 LYS B N 1
ATOM 3449 C CA . LYS B 1 63 ? -33.907 19.642 -4.217 1.00 16.46 63 LYS B CA 1
ATOM 3450 C C . LYS B 1 63 ? -32.762 19.852 -3.242 1.00 15.35 63 LYS B C 1
ATOM 3451 O O . LYS B 1 63 ? -32.564 20.966 -2.757 1.00 16.58 63 LYS B O 1
ATOM 3470 N N . HIS B 1 64 ? -31.983 18.826 -2.959 1.00 13.45 64 HIS B N 1
ATOM 3471 C CA . HIS B 1 64 ? -31.069 18.882 -1.820 1.00 14.36 64 HIS B CA 1
ATOM 3472 C C . HIS B 1 64 ? -29.810 19.698 -2.116 1.00 13.84 64 HIS B C 1
ATOM 3473 O O . HIS B 1 64 ? -29.570 20.725 -1.477 1.00 14.80 64 HIS B O 1
ATOM 3487 N N . VAL B 1 65 ? -29.005 19.272 -3.081 1.00 12.34 65 VAL B N 1
ATOM 3488 C CA . VAL B 1 65 ? -27.785 20.027 -3.336 1.00 12.44 65 VAL B CA 1
ATOM 3489 C C . VAL B 1 65 ? -28.105 21.401 -3.905 1.00 13.40 65 VAL B C 1
ATOM 3490 O O . VAL B 1 65 ? -27.412 22.383 -3.603 1.00 14.08 65 VAL B O 1
ATOM 3503 N N . THR B 1 66 ? -29.168 21.506 -4.708 1.00 14.66 66 THR B N 1
ATOM 3504 C CA . THR B 1 66 ? -29.486 22.786 -5.322 1.00 15.26 66 THR B CA 1
ATOM 3505 C C . THR B 1 66 ? -29.959 23.792 -4.286 1.00 15.89 66 THR B C 1
ATOM 3506 O O . THR B 1 66 ? -29.689 24.984 -4.422 1.00 16.36 66 THR B O 1
ATOM 3517 N N . GLY B 1 67 ? -30.634 23.323 -3.237 1.00 15.79 67 GLY B N 1
ATOM 3518 C CA . GLY B 1 67 ? -30.990 24.213 -2.148 1.00 18.80 67 GLY B CA 1
ATOM 3519 C C . GLY B 1 67 ? -29.772 24.789 -1.455 1.00 16.81 67 GLY B C 1
ATOM 3520 O O . GLY B 1 67 ? -29.724 25.977 -1.142 1.00 19.03 67 GLY B O 1
ATOM 3524 N N . PHE B 1 68 ? -28.762 23.956 -1.217 1.00 16.12 68 PHE B N 1
ATOM 3525 C CA . PHE B 1 68 ? -27.540 24.448 -0.592 1.00 15.15 68 PHE B CA 1
ATOM 3526 C C . PHE B 1 68 ? -26.819 25.444 -1.497 1.00 17.14 68 PHE B C 1
ATOM 3527 O O . PHE B 1 68 ? -26.354 26.486 -1.028 1.00 19.12 68 PHE B O 1
ATOM 3544 N N . ILE B 1 69 ? -26.721 25.148 -2.794 1.00 15.63 69 ILE B N 1
ATOM 3545 C CA . ILE B 1 69 ? -26.045 26.061 -3.710 1.00 16.39 69 ILE B CA 1
ATOM 3546 C C . ILE B 1 69 ? -26.755 27.404 -3.746 1.00 19.20 69 ILE B C 1
ATOM 3547 O O . ILE B 1 69 ? -26.111 28.460 -3.747 1.00 18.88 69 ILE B O 1
ATOM 3563 N N . ALA B 1 70 ? -28.091 27.390 -3.775 1.00 18.26 70 ALA B N 1
ATOM 3564 C CA . ALA B 1 70 ? -28.838 28.642 -3.878 1.00 21.12 70 ALA B CA 1
ATOM 3565 C C . ALA B 1 70 ? -28.590 29.554 -2.688 1.00 21.46 70 ALA B C 1
ATOM 3566 O O . ALA B 1 70 ? -28.709 30.776 -2.819 1.00 25.53 70 ALA B O 1
ATOM 3573 N N . LYS B 1 71 ? -28.237 28.996 -1.528 1.00 21.04 71 LYS B N 1
ATOM 3574 C CA . LYS B 1 71 ? -28.096 29.779 -0.306 1.00 23.49 71 LYS B CA 1
ATOM 3575 C C . LYS B 1 71 ? -26.676 29.739 0.260 1.00 21.52 71 LYS B C 1
ATOM 3576 O O . LYS B 1 71 ? -26.474 29.886 1.463 1.00 23.25 71 LYS B O 1
ATOM 3595 N N . LEU B 1 72 ? -25.670 29.552 -0.603 1.00 20.36 72 LEU B N 1
ATOM 3596 C CA . LEU B 1 72 ? -24.288 29.601 -0.132 1.00 21.81 72 LEU B CA 1
ATOM 3597 C C . LEU B 1 72 ? -23.941 30.957 0.468 1.00 24.05 72 LEU B C 1
ATOM 3598 O O . LEU B 1 72 ? -23.146 31.036 1.410 1.00 25.15 72 LEU B O 1
ATOM 3614 N N . ASP B 1 73 ? -24.502 32.036 -0.088 1.00 25.70 73 ASP B N 1
ATOM 3615 C CA . ASP B 1 73 ? -24.270 33.355 0.491 1.00 25.67 73 ASP B CA 1
ATOM 3616 C C . ASP B 1 73 ? -24.730 33.398 1.943 1.00 29.22 73 ASP B C 1
ATOM 3617 O O . ASP B 1 73 ? -24.015 33.911 2.814 1.00 27.27 73 ASP B O 1
ATOM 3626 N N . GLN B 1 74 ? -25.906 32.839 2.223 1.00 24.57 74 GLN B N 1
ATOM 3627 C CA . GLN B 1 74 ? -26.431 32.860 3.583 1.00 24.88 74 GLN B CA 1
ATOM 3628 C C . GLN B 1 74 ? -25.626 31.958 4.508 1.00 22.34 74 GLN B C 1
ATOM 3629 O O . GLN B 1 74 ? -25.438 32.282 5.683 1.00 23.93 74 GLN B O 1
ATOM 3643 N N . LEU B 1 75 ? -25.131 30.824 4.001 1.00 21.17 75 LEU B N 1
ATOM 3644 C CA . LEU B 1 75 ? -24.285 29.964 4.828 1.00 21.80 75 LEU B CA 1
ATOM 3645 C C . LEU B 1 75 ? -22.988 30.675 5.192 1.00 21.33 75 LEU B C 1
ATOM 3646 O O . LEU B 1 75 ? -22.547 30.627 6.343 1.00 24.04 75 LEU B O 1
ATOM 3662 N N . ARG B 1 76 ? -22.373 31.351 4.219 1.00 24.34 76 ARG B N 1
ATOM 3663 C CA . ARG B 1 76 ? -21.174 32.137 4.495 1.00 23.51 76 ARG B CA 1
ATOM 3664 C C . ARG B 1 76 ? -21.450 33.197 5.550 1.00 25.77 76 ARG B C 1
ATOM 3665 O O . ARG B 1 76 ? -20.711 33.315 6.532 1.00 26.66 76 ARG B O 1
ATOM 3686 N N . GLN B 1 77 ? -22.517 33.978 5.364 1.00 25.50 77 GLN B N 1
ATOM 3687 C CA . GLN B 1 77 ? -22.850 35.032 6.317 1.00 27.97 77 GLN B CA 1
ATOM 3688 C C . GLN B 1 77 ? -23.179 34.473 7.692 1.00 30.29 77 GLN B C 1
ATOM 3689 O O . GLN B 1 77 ? -23.034 35.189 8.689 1.00 33.16 77 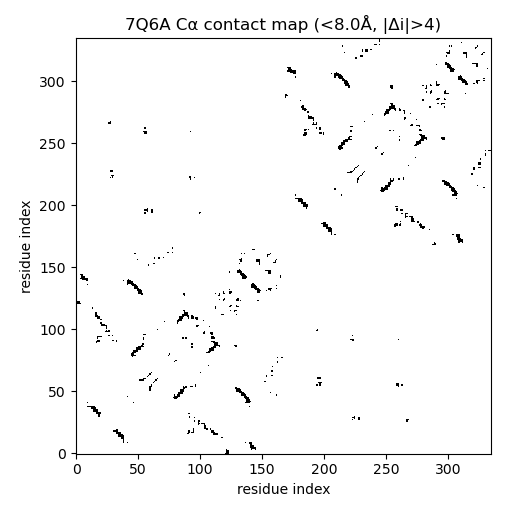GLN B O 1
ATOM 3703 N N . ALA B 1 78 ? -23.610 33.217 7.770 1.00 29.19 78 ALA B N 1
ATOM 3704 C CA . ALA B 1 78 ? -23.864 32.557 9.044 1.00 26.16 78 ALA B CA 1
ATOM 3705 C C . ALA B 1 78 ? -22.602 31.982 9.670 1.00 25.94 78 ALA B C 1
ATOM 3706 O O . ALA B 1 78 ? -22.681 31.384 10.747 1.00 32.00 78 ALA B O 1
ATOM 3713 N N . GLY B 1 79 ? -21.451 32.141 9.027 1.00 26.12 79 GLY B N 1
ATOM 3714 C CA . GLY B 1 79 ? -20.195 31.705 9.590 1.00 24.73 79 GLY B CA 1
ATOM 3715 C C . GLY B 1 79 ? -19.713 30.335 9.168 1.00 27.33 79 GLY B C 1
ATOM 3716 O O . GLY B 1 79 ? -18.763 29.823 9.773 1.00 27.57 79 GLY B O 1
ATOM 3720 N N . VAL B 1 80 ? -20.313 29.727 8.157 1.00 23.05 80 VAL B N 1
ATOM 3721 C CA . VAL B 1 80 ? -19.897 28.394 7.734 1.00 20.13 80 VAL B CA 1
ATOM 3722 C C . VAL B 1 80 ? -18.578 28.491 6.975 1.00 23.33 80 VAL B C 1
ATOM 3723 O O . VAL B 1 80 ? -18.453 29.252 6.008 1.00 23.50 80 VAL B O 1
ATOM 3736 N N . ASP B 1 81 ? -17.600 27.694 7.399 1.00 19.66 81 ASP B N 1
ATOM 3737 C CA . ASP B 1 81 ? -16.280 27.686 6.790 1.00 19.19 81 ASP B CA 1
ATOM 3738 C C . ASP B 1 81 ? -16.135 26.642 5.700 1.00 20.19 81 ASP B C 1
ATOM 3739 O O . ASP B 1 81 ? -15.314 26.814 4.792 1.00 19.49 81 ASP B O 1
ATOM 3748 N N . ARG B 1 82 ? -16.908 25.562 5.765 1.00 17.41 82 ARG B N 1
ATOM 3749 C CA . ARG B 1 82 ? -16.816 24.517 4.757 1.00 16.61 82 ARG B CA 1
ATOM 3750 C C . ARG B 1 82 ? -18.113 23.731 4.695 1.00 14.48 82 ARG B C 1
ATOM 3751 O O . ARG B 1 82 ? -18.729 23.463 5.726 1.00 15.77 82 ARG B O 1
ATOM 3772 N N . VAL B 1 83 ? -18.511 23.382 3.474 1.00 14.26 83 VAL B N 1
ATOM 3773 C CA . VAL B 1 83 ? -19.663 22.530 3.201 1.00 13.63 83 VAL B CA 1
ATOM 3774 C C . VAL B 1 83 ? -19.163 21.304 2.458 1.00 12.33 83 VAL B C 1
ATOM 3775 O O . VAL B 1 83 ? -18.472 21.421 1.438 1.00 12.73 83 VAL B O 1
ATOM 3788 N N . LEU B 1 84 ? -19.512 20.128 2.972 1.00 13.12 84 LEU B N 1
ATOM 3789 C CA . LEU B 1 84 ? -19.115 18.860 2.388 1.00 12.66 84 LEU B CA 1
ATOM 3790 C C . LEU B 1 84 ? -20.358 18.074 2.033 1.00 12.55 84 LEU B C 1
ATOM 3791 O O . LEU B 1 84 ? -21.223 17.891 2.883 1.00 12.80 84 LEU B O 1
ATOM 3807 N N . PHE B 1 85 ? -20.446 17.611 0.791 1.00 10.18 85 PHE B N 1
ATOM 3808 C CA . PHE B 1 85 ? -21.467 16.675 0.357 1.00 10.43 85 PHE B CA 1
ATOM 3809 C C . PHE B 1 85 ? -20.806 15.324 0.136 1.00 9.34 85 PHE B C 1
ATOM 3810 O O . PHE B 1 85 ? -19.844 15.215 -0.636 1.00 10.10 85 PHE B O 1
ATOM 3827 N N . ILE B 1 86 ? -21.316 14.296 0.810 1.00 10.17 86 ILE B N 1
ATOM 3828 C CA . ILE B 1 86 ? -20.830 12.931 0.662 1.00 9.21 86 ILE B CA 1
ATOM 3829 C C . ILE B 1 86 ? -21.946 12.012 0.160 1.00 9.42 86 ILE B C 1
ATOM 3830 O O . ILE B 1 86 ? -23.153 12.248 0.374 1.00 9.93 86 ILE B O 1
ATOM 3846 N N . ALA B 1 87 ? -21.531 10.926 -0.498 1.00 8.83 87 ALA B N 1
ATOM 3847 C CA . ALA B 1 87 ? -22.399 9.840 -0.907 1.00 8.42 87 ALA B CA 1
ATOM 3848 C C . ALA B 1 87 ? -21.537 8.609 -1.097 1.00 8.46 87 ALA B C 1
ATOM 3849 O O . ALA B 1 87 ? -20.308 8.688 -1.040 1.00 9.24 87 ALA B O 1
ATOM 3856 N N . SER B 1 88 ? -22.175 7.473 -1.330 1.00 9.22 88 SER B N 1
ATOM 3857 C CA . SER B 1 88 ? -21.399 6.270 -1.571 1.00 9.01 88 SER B CA 1
ATOM 3858 C C . SER B 1 88 ? -20.841 6.210 -2.983 1.00 8.79 88 SER B C 1
ATOM 3859 O O . SER B 1 88 ? -19.950 5.395 -3.237 1.00 10.62 88 SER B O 1
ATOM 3867 N N . ASN B 1 89 ? -21.306 7.044 -3.908 1.00 8.41 89 ASN B N 1
ATOM 3868 C CA . ASN B 1 89 ? -20.713 7.082 -5.232 1.00 8.32 89 ASN B CA 1
ATOM 3869 C C . ASN B 1 89 ? -19.221 7.371 -5.117 1.00 7.97 89 ASN B C 1
ATOM 3870 O O . ASN B 1 89 ? -18.794 8.115 -4.223 1.00 8.23 89 ASN B O 1
ATOM 3881 N N . ASP B 1 90 ? -18.433 6.832 -6.060 1.00 7.66 90 ASP B N 1
ATOM 3882 C CA . ASP B 1 90 ? -16.991 7.017 -6.041 1.00 7.65 90 ASP B CA 1
ATOM 3883 C C . ASP B 1 90 ? -16.613 8.473 -6.333 1.00 7.62 90 ASP B C 1
ATOM 3884 O O . ASP B 1 90 ? -17.424 9.312 -6.758 1.00 8.46 90 ASP B O 1
ATOM 3893 N N . ALA B 1 91 ? -15.347 8.765 -6.101 1.00 7.46 91 ALA B N 1
ATOM 3894 C CA . ALA B 1 91 ? -14.860 10.130 -6.216 1.00 8.13 91 ALA B CA 1
ATOM 3895 C C . ALA B 1 91 ? -15.004 10.698 -7.608 1.00 8.04 91 ALA B C 1
ATOM 3896 O O . ALA B 1 91 ? -15.168 11.916 -7.758 1.00 8.50 91 ALA B O 1
ATOM 3903 N N . PHE B 1 92 ? -14.924 9.861 -8.640 1.00 7.97 92 PHE B N 1
ATOM 3904 C CA . PHE B 1 92 ? -15.055 10.334 -10.009 1.00 7.48 92 PHE B CA 1
ATOM 3905 C C . PHE B 1 92 ? -16.486 10.796 -10.265 1.00 7.95 92 PHE B C 1
ATOM 3906 O O . PHE B 1 92 ? -16.726 11.867 -10.851 1.00 8.39 92 PHE B O 1
ATOM 3923 N N . VAL B 1 93 ? -17.467 9.988 -9.862 1.00 7.12 93 VAL B N 1
ATOM 3924 C CA . VAL B 1 93 ? -18.872 10.368 -9.986 1.00 7.19 93 VAL B CA 1
ATOM 3925 C C . VAL B 1 93 ? -19.169 11.604 -9.153 1.00 7.25 93 VAL B C 1
ATOM 3926 O O . VAL B 1 93 ? -19.885 12.499 -9.605 1.00 7.85 93 VAL B O 1
ATOM 3939 N N . MET B 1 94 ? -18.660 11.680 -7.928 1.00 7.60 94 MET B N 1
ATOM 3940 C CA . MET B 1 94 ? -18.917 12.844 -7.092 1.00 7.79 94 MET B CA 1
ATOM 3941 C C . MET B 1 94 ? -18.344 14.107 -7.697 1.00 8.10 94 MET B C 1
ATOM 3942 O O . MET B 1 94 ? -18.977 15.170 -7.634 1.00 8.66 94 MET B O 1
ATOM 3956 N N . SER B 1 95 ? -17.142 14.022 -8.274 1.00 7.99 95 SER B N 1
ATOM 3957 C CA . SER B 1 95 ? -16.552 15.193 -8.931 1.00 8.33 95 SER B CA 1
ATOM 3958 C C . SER B 1 95 ? -17.420 15.637 -10.113 1.00 8.41 95 SER B C 1
ATOM 3959 O O . SER B 1 95 ? -17.707 16.831 -10.277 1.00 9.03 95 SER B O 1
ATOM 3967 N N . ALA B 1 96 ? -17.865 14.683 -10.922 1.00 7.94 96 ALA B N 1
ATOM 3968 C CA . ALA B 1 96 ? -18.748 15.003 -12.046 1.00 9.29 96 ALA B CA 1
ATOM 3969 C C . ALA B 1 96 ? -20.036 15.648 -11.571 1.00 8.42 96 ALA B C 1
ATOM 3970 O O . ALA B 1 96 ? -20.519 16.614 -12.172 1.00 8.90 96 ALA B O 1
ATOM 3977 N N . TRP B 1 97 ? -20.589 15.157 -10.467 1.00 7.53 97 TRP B N 1
ATOM 3978 C CA . TRP B 1 97 ? -21.823 15.710 -9.929 1.00 8.01 97 TRP B CA 1
ATOM 3979 C C . TRP B 1 97 ? -21.624 17.157 -9.477 1.00 8.28 97 TRP B C 1
ATOM 3980 O O . TRP B 1 97 ? -22.464 18.022 -9.753 1.00 8.73 97 TRP B O 1
ATOM 4001 N N . GLY B 1 98 ? -20.503 17.448 -8.820 1.00 8.00 98 GLY B N 1
ATOM 4002 C CA . GLY B 1 98 ? -20.201 18.821 -8.452 1.00 9.60 98 GLY B CA 1
ATOM 4003 C C . GLY B 1 98 ? -20.091 19.717 -9.664 1.00 9.20 98 GLY B C 1
ATOM 4004 O O . GLY B 1 98 ? -20.643 20.825 -9.698 1.00 9.85 98 GLY B O 1
ATOM 4008 N N . LYS B 1 99 ? -19.344 19.262 -10.674 1.00 8.43 99 LYS B N 1
ATOM 4009 C CA . LYS B 1 99 ? -19.207 20.047 -11.889 1.00 8.42 99 LYS B CA 1
ATOM 4010 C C . LYS B 1 99 ? -20.542 20.249 -12.595 1.00 8.75 99 LYS B C 1
ATOM 4011 O O . LYS B 1 99 ? -20.769 21.316 -13.178 1.00 10.27 99 LYS B O 1
ATOM 4030 N N . ALA B 1 100 ? -21.409 19.231 -12.602 1.00 9.33 100 ALA B N 1
ATOM 4031 C CA . ALA B 1 100 ? -22.716 19.363 -13.234 1.00 8.97 100 ALA B CA 1
ATOM 4032 C C . ALA B 1 100 ? -23.531 20.475 -12.591 1.00 10.53 100 ALA B C 1
ATOM 4033 O O . ALA B 1 100 ? -24.436 21.048 -13.224 1.00 11.64 100 ALA B O 1
ATOM 4040 N N . ASN B 1 101 ? -23.255 20.754 -11.320 1.00 9.74 101 ASN B N 1
ATOM 4041 C CA . ASN B 1 101 ? -23.909 21.813 -10.571 1.00 10.57 101 ASN B CA 1
ATOM 4042 C C . ASN B 1 101 ? -23.120 23.103 -10.558 1.00 11.87 101 ASN B C 1
ATOM 4043 O O . ASN B 1 101 ? -23.462 24.004 -9.787 1.00 12.41 101 ASN B O 1
ATOM 4054 N N . GLY B 1 102 ? -22.132 23.238 -11.450 1.00 11.44 102 GLY B N 1
ATOM 4055 C CA . GLY B 1 102 ? -21.390 24.467 -11.604 1.00 12.29 102 GLY B CA 1
ATOM 4056 C C . GLY B 1 102 ? -20.371 24.762 -10.537 1.00 10.33 102 GLY B C 1
ATOM 4057 O O . GLY B 1 102 ? -19.857 25.881 -10.488 1.00 13.19 102 GLY B O 1
ATOM 4061 N N . ILE B 1 103 ? -20.040 23.806 -9.692 1.00 11.07 103 ILE B N 1
ATOM 4062 C CA . ILE B 1 103 ? -19.114 24.058 -8.591 1.00 12.53 103 ILE B CA 1
ATOM 4063 C C . ILE B 1 103 ? -17.707 23.723 -9.058 1.00 11.65 103 ILE B C 1
ATOM 4064 O O . ILE B 1 103 ? -17.422 22.575 -9.396 1.00 12.77 103 ILE B O 1
ATOM 4080 N N . LYS B 1 104 ? -16.836 24.723 -9.058 1.00 12.43 104 LYS B N 1
ATOM 4081 C CA . LYS B 1 104 ? -15.466 24.595 -9.541 1.00 13.42 104 LYS B CA 1
ATOM 4082 C C . LYS B 1 104 ? -14.434 24.946 -8.478 1.00 12.54 104 LYS B C 1
ATOM 4083 O O . LYS B 1 104 ? -13.241 25.051 -8.799 1.00 16.76 104 LYS B O 1
ATOM 4102 N N . ASP B 1 105 ? -14.840 25.092 -7.227 1.00 14.57 105 ASP B N 1
ATOM 4103 C CA . ASP B 1 105 ? -13.950 25.536 -6.162 1.00 13.90 105 ASP B CA 1
ATOM 4104 C C . ASP B 1 105 ? -14.342 24.833 -4.870 1.00 13.74 105 ASP B C 1
ATOM 4105 O O . ASP B 1 105 ? -15.060 23.835 -4.893 1.00 13.90 105 ASP B O 1
ATOM 4114 N N . GLU B 1 106 ? -13.859 25.333 -3.746 1.00 14.23 106 GLU B N 1
ATOM 4115 C CA . GLU B 1 106 ? -14.068 24.697 -2.455 1.00 15.84 106 GLU B CA 1
ATOM 4116 C C . GLU B 1 106 ? -15.353 25.149 -1.761 1.00 14.70 106 GLU B C 1
ATOM 4117 O O . GLU B 1 106 ? -15.554 24.819 -0.584 1.00 16.89 106 GLU B O 1
ATOM 4129 N N . SER B 1 107 ? -16.247 25.863 -2.458 1.00 15.48 107 SER B N 1
ATOM 4130 C CA . SER B 1 107 ? -17.475 26.333 -1.815 1.00 14.55 107 SER B CA 1
ATOM 4131 C C . SER B 1 107 ? -18.286 25.154 -1.287 1.00 15.90 107 SER B C 1
ATOM 4132 O O . SER B 1 107 ? -18.807 25.197 -0.162 1.00 15.43 107 SER B O 1
ATOM 4140 N N . ILE B 1 108 ? -18.417 24.100 -2.092 1.00 13.18 108 ILE B N 1
ATOM 4141 C CA . ILE B 1 108 ? -18.912 22.799 -1.649 1.00 13.74 108 ILE B CA 1
ATOM 4142 C C . ILE B 1 108 ? -17.938 21.761 -2.181 1.00 12.69 108 ILE B C 1
ATOM 4143 O O . ILE B 1 108 ? -17.611 21.786 -3.367 1.00 13.38 108 ILE B O 1
ATOM 4159 N N . LEU B 1 109 ? -17.484 20.857 -1.315 1.00 11.82 109 LEU B N 1
ATOM 4160 C CA . LEU B 1 109 ? -16.667 19.723 -1.739 1.00 11.52 109 LEU B CA 1
ATOM 4161 C C . LEU B 1 109 ? -17.570 18.512 -1.893 1.00 11.16 109 LEU B C 1
ATOM 4162 O O . LEU B 1 109 ? -18.532 18.355 -1.136 1.00 11.19 109 LEU B O 1
ATOM 4178 N N . PHE B 1 110 ? -17.261 17.675 -2.882 1.00 10.23 110 PHE B N 1
ATOM 4179 C CA . PHE B 1 110 ? -18.050 16.497 -3.223 1.00 9.18 110 PHE B CA 1
ATOM 4180 C C . PHE B 1 110 ? -17.172 15.266 -3.045 1.00 8.55 110 PHE B C 1
ATOM 4181 O O . PHE B 1 110 ? -16.188 15.093 -3.787 1.00 10.49 110 PHE B O 1
ATOM 4198 N N . LEU B 1 111 ? -17.485 14.440 -2.037 1.00 8.91 111 LEU B N 1
ATOM 4199 C CA . LEU B 1 111 ? -16.589 13.371 -1.620 1.00 9.84 111 LEU B CA 1
ATOM 4200 C C . LEU B 1 111 ? -17.330 12.056 -1.505 1.00 8.89 111 LEU B C 1
ATOM 4201 O O . LEU B 1 111 ? -18.553 12.015 -1.327 1.00 9.32 111 LEU B O 1
ATOM 4217 N N . SER B 1 112 ? -16.570 10.969 -1.551 1.00 9.25 112 SER B N 1
ATOM 4218 C CA . SER B 1 112 ? -17.114 9.620 -1.410 1.00 8.96 112 SER B CA 1
ATOM 4219 C C . SER B 1 112 ? -16.904 9.059 -0.015 1.00 9.60 112 SER B C 1
ATOM 4220 O O . SER B 1 112 ? -15.766 9.007 0.474 1.00 10.11 112 SER B O 1
ATOM 4228 N N . ASP B 1 113 ? -17.996 8.621 0.606 1.00 9.25 113 ASP B N 1
ATOM 4229 C CA . ASP B 1 113 ? -17.947 7.828 1.826 1.00 9.21 113 ASP B CA 1
ATOM 4230 C C . ASP B 1 113 ? -17.804 6.381 1.375 1.00 11.06 113 ASP B C 1
ATOM 4231 O O . ASP B 1 113 ? -18.781 5.652 1.207 1.00 12.25 113 ASP B O 1
ATOM 4240 N N . SER B 1 114 ? -16.555 5.980 1.114 1.00 11.86 114 SER B N 1
ATOM 4241 C CA . SER B 1 114 ? -16.288 4.693 0.490 1.00 13.78 114 SER B CA 1
ATOM 4242 C C . SER B 1 114 ? -16.943 3.571 1.283 1.00 13.49 114 SER B C 1
ATOM 4243 O O . SER B 1 114 ? -16.751 3.450 2.493 1.00 14.09 114 SER B O 1
ATOM 4251 N N . ASP B 1 115 ? -17.738 2.756 0.590 1.00 14.02 115 ASP B N 1
ATOM 4252 C CA . ASP B 1 115 ? -18.392 1.586 1.187 1.00 16.65 115 ASP B CA 1
ATOM 4253 C C . ASP B 1 115 ? -19.297 1.968 2.354 1.00 17.19 115 ASP B C 1
ATOM 4254 O O . ASP B 1 115 ? -19.562 1.152 3.233 1.00 20.16 115 ASP B O 1
ATOM 4263 N N . THR B 1 116 ? -19.789 3.204 2.352 1.00 13.42 116 THR B N 1
ATOM 4264 C CA . THR B 1 116 ? -20.595 3.771 3.434 1.00 13.39 116 THR B CA 1
ATOM 4265 C C . THR B 1 116 ? -19.948 3.597 4.806 1.00 15.49 116 THR B C 1
ATOM 4266 O O . THR B 1 116 ? -20.642 3.497 5.816 1.00 15.19 116 THR B O 1
ATOM 4277 N N . ALA B 1 117 ? -18.610 3.611 4.868 1.00 14.53 117 ALA B N 1
ATOM 4278 C CA . ALA B 1 117 ? -17.921 3.333 6.127 1.00 16.70 117 ALA B CA 1
ATOM 4279 C C . ALA B 1 117 ? -18.336 4.298 7.233 1.00 14.86 117 ALA B C 1
ATOM 4280 O O . ALA B 1 117 ? -18.697 3.879 8.338 1.00 17.02 117 ALA B O 1
ATOM 4287 N N . PHE B 1 118 ? -18.261 5.599 6.964 1.00 14.22 118 PHE B N 1
ATOM 4288 C CA . PHE B 1 118 ? -18.607 6.569 7.993 1.00 14.59 118 PHE B CA 1
ATOM 4289 C C . PHE B 1 118 ? -20.095 6.519 8.308 1.00 14.13 118 PHE B C 1
ATOM 4290 O O . PHE B 1 118 ? -20.498 6.485 9.479 1.00 15.44 118 PHE B O 1
ATOM 4307 N N . SER B 1 119 ? -20.928 6.533 7.264 1.00 13.82 119 SER B N 1
ATOM 4308 C CA . SER B 1 119 ? -22.370 6.578 7.475 1.00 13.55 119 SER B CA 1
ATOM 4309 C C . SER B 1 119 ? -22.855 5.347 8.229 1.00 14.22 119 SER B C 1
ATOM 4310 O O . SER B 1 119 ? -23.726 5.450 9.095 1.00 14.46 119 SER B O 1
ATOM 4318 N N . SER B 1 120 ? -22.303 4.178 7.913 1.00 15.41 120 SER B N 1
ATOM 4319 C CA . SER B 1 120 ? -22.654 2.977 8.666 1.00 17.51 120 SER B CA 1
ATOM 4320 C C . SER B 1 120 ? -22.230 3.100 10.126 1.00 16.15 120 SER B C 1
ATOM 4321 O O . SER B 1 120 ? -22.957 2.665 11.022 1.00 17.96 120 SER B O 1
ATOM 4329 N N . SER B 1 121 ? -21.067 3.702 10.387 1.00 16.95 121 SER B N 1
ATOM 4330 C CA . SER B 1 121 ? -20.576 3.783 11.754 1.00 17.54 121 SER B CA 1
ATOM 4331 C C . SER B 1 121 ? -21.459 4.653 12.634 1.00 17.97 121 SER B C 1
ATOM 4332 O O . SER B 1 121 ? -21.422 4.510 13.857 1.00 19.90 121 SER B O 1
ATOM 4340 N N . ILE B 1 122 ? -22.262 5.544 12.056 1.00 18.60 122 ILE B N 1
ATOM 4341 C CA . ILE B 1 122 ? -23.193 6.359 12.832 1.00 17.68 122 ILE B CA 1
ATOM 4342 C C . ILE B 1 122 ? -24.639 5.905 12.647 1.00 17.36 122 ILE B C 1
ATOM 4343 O O . ILE B 1 122 ? -25.567 6.589 13.103 1.00 19.91 122 ILE B O 1
ATOM 4359 N N . GLY B 1 123 ? -24.853 4.756 12.007 1.00 18.05 123 GLY B N 1
ATOM 4360 C CA . GLY B 1 123 ? -26.168 4.156 11.919 1.00 19.07 123 GLY B CA 1
ATOM 4361 C C . GLY B 1 123 ? -27.054 4.669 10.812 1.00 16.68 123 GLY B C 1
ATOM 4362 O O . GLY B 1 123 ? -28.246 4.326 10.791 1.00 17.97 123 GLY B O 1
ATOM 4366 N N . TRP B 1 124 ? -26.520 5.448 9.877 1.00 15.27 124 TRP B N 1
ATOM 4367 C CA . TRP B 1 124 ? -27.312 6.112 8.853 1.00 15.75 124 TRP B CA 1
ATOM 4368 C C . TRP B 1 124 ? -26.854 5.723 7.451 1.00 14.75 124 TRP B C 1
ATOM 4369 O O . TRP B 1 124 ? -26.513 6.573 6.630 1.00 13.77 124 TRP B O 1
ATOM 4390 N N . ALA B 1 125 ? -26.873 4.425 7.157 1.00 16.41 125 ALA B N 1
ATOM 4391 C CA . ALA B 1 125 ? -26.623 3.902 5.832 1.00 15.79 125 ALA B CA 1
ATOM 4392 C C . ALA B 1 125 ? -27.578 2.749 5.594 1.00 15.60 125 ALA B C 1
ATOM 4393 O O . ALA B 1 125 ? -28.074 2.129 6.541 1.00 19.41 125 ALA B O 1
ATOM 4400 N N A ASN B 1 126 ? -27.798 2.456 4.308 0.53 16.49 126 ASN B N 1
ATOM 4401 N N B ASN B 1 126 ? -27.873 2.479 4.330 0.47 16.22 126 ASN B N 1
ATOM 4402 C CA A ASN B 1 126 ? -28.789 1.475 3.870 0.53 21.71 126 ASN B CA 1
ATOM 4403 C CA B ASN B 1 126 ? -28.718 1.333 4.010 0.47 21.38 126 ASN B CA 1
ATOM 4404 C C A ASN B 1 126 ? -28.295 0.838 2.576 0.53 16.23 126 ASN B C 1
ATOM 4405 C C B ASN B 1 126 ? -28.352 0.808 2.634 0.47 18.75 126 ASN B C 1
ATOM 4406 O O A ASN B 1 126 ? -28.216 1.525 1.558 0.53 18.69 126 ASN B O 1
ATOM 4407 O O B ASN B 1 126 ? -28.398 1.540 1.646 0.47 15.39 126 ASN B O 1
ATOM 4428 N N . ALA B 1 127 ? -27.992 -0.465 2.600 1.00 19.14 127 ALA B N 1
ATOM 4429 C CA . ALA B 1 127 ? -27.799 -1.231 1.363 1.00 21.76 127 ALA B CA 1
ATOM 4430 C C . ALA B 1 127 ? -26.898 -0.527 0.348 1.00 19.60 127 ALA B C 1
ATOM 4431 O O . ALA B 1 127 ? -27.247 -0.357 -0.824 1.00 21.74 127 ALA B O 1
ATOM 4438 N N . GLY B 1 128 ? -25.719 -0.135 0.804 1.00 18.89 128 GLY B N 1
ATOM 4439 C CA . GLY B 1 128 ? -24.724 0.437 -0.088 1.00 15.94 128 GLY B CA 1
ATOM 4440 C C . GLY B 1 128 ? -24.885 1.906 -0.389 1.00 13.66 128 GLY B C 1
ATOM 4441 O O . GLY B 1 128 ? -24.076 2.442 -1.139 1.00 14.70 128 GLY B O 1
ATOM 4445 N N . ARG B 1 129 ? -25.898 2.570 0.156 1.00 13.00 129 ARG B N 1
ATOM 4446 C CA . ARG B 1 129 ? -26.034 4.014 0.050 1.00 13.06 129 ARG B CA 1
ATOM 4447 C C . ARG B 1 129 ? -26.042 4.628 1.441 1.00 12.77 129 ARG B C 1
ATOM 4448 O O . ARG B 1 129 ? -26.486 4.013 2.410 1.00 13.73 129 ARG B O 1
ATOM 4469 N N . THR B 1 130 ? -25.533 5.846 1.542 1.00 10.98 130 THR B N 1
ATOM 4470 C CA . THR B 1 130 ? -25.710 6.571 2.777 1.00 11.85 130 THR B CA 1
ATOM 4471 C C . THR B 1 130 ? -27.169 6.997 2.894 1.00 13.92 130 THR B C 1
ATOM 4472 O O . THR B 1 130 ? -27.916 7.024 1.907 1.00 12.78 130 THR B O 1
ATOM 4483 N N . GLY B 1 131 ? -27.582 7.290 4.114 1.00 12.98 131 GLY B N 1
ATOM 4484 C CA . GLY B 1 131 ? -28.809 8.014 4.347 1.00 13.46 131 GLY B CA 1
ATOM 4485 C C . GLY B 1 131 ? -28.725 9.439 3.832 1.00 12.54 131 GLY B C 1
ATOM 4486 O O . GLY B 1 131 ? -27.712 9.878 3.280 1.00 12.61 131 GLY B O 1
ATOM 4490 N N . ARG B 1 132 ? -29.835 10.168 4.012 1.00 11.54 132 ARG B N 1
ATOM 4491 C CA . ARG B 1 132 ? -29.909 11.593 3.725 1.00 11.69 132 ARG B CA 1
ATOM 4492 C C . ARG B 1 132 ? -29.849 12.294 5.076 1.00 11.88 132 ARG B C 1
ATOM 4493 O O . ARG B 1 132 ? -30.810 12.225 5.858 1.00 12.52 132 ARG B O 1
ATOM 4514 N N . TYR B 1 133 ? -28.743 12.971 5.359 1.00 11.20 133 TYR B N 1
ATOM 4515 C CA . TYR B 1 133 ? -28.584 13.540 6.689 1.00 12.56 133 TYR B CA 1
ATOM 4516 C C . TYR B 1 133 ? -27.685 14.761 6.637 1.00 13.28 133 TYR B C 1
ATOM 4517 O O . TYR B 1 133 ? -26.988 15.001 5.647 1.00 13.37 133 TYR B O 1
ATOM 4535 N N . ALA B 1 134 ? -27.731 15.545 7.720 1.00 13.21 134 ALA B N 1
ATOM 4536 C CA . ALA B 1 134 ? -26.875 16.704 7.871 1.00 13.63 134 ALA B CA 1
ATOM 4537 C C . ALA B 1 134 ? -26.286 16.727 9.270 1.00 14.98 134 ALA B C 1
ATOM 4538 O O . ALA B 1 134 ? -26.989 16.445 10.249 1.00 14.87 134 ALA B O 1
ATOM 4545 N N . ILE B 1 135 ? -25.002 17.069 9.353 1.00 14.93 135 ILE B N 1
ATOM 4546 C CA . ILE B 1 135 ? -24.291 17.238 10.612 1.00 15.26 135 ILE B CA 1
ATOM 4547 C C . ILE B 1 135 ? -23.647 18.609 10.576 1.00 15.07 135 ILE B C 1
ATOM 4548 O O . ILE B 1 135 ? -22.932 18.922 9.626 1.00 16.61 135 ILE B O 1
ATOM 4564 N N . VAL B 1 136 ? -23.909 19.433 11.577 1.00 16.00 136 VAL B N 1
ATOM 4565 C CA . VAL B 1 136 ? -23.245 20.721 11.747 1.00 16.97 136 VAL B CA 1
ATOM 4566 C C . VAL B 1 136 ? -22.249 20.563 12.884 1.00 17.41 136 VAL B C 1
ATOM 4567 O O . VAL B 1 136 ? -22.605 20.053 13.954 1.00 18.00 136 VAL B O 1
ATOM 4580 N N . VAL B 1 137 ? -21.015 20.998 12.655 1.00 17.61 137 VAL B N 1
ATOM 4581 C CA . VAL B 1 137 ? -19.927 20.853 13.608 1.00 18.29 137 VAL B CA 1
ATOM 4582 C C . VAL B 1 137 ? -19.292 22.222 13.831 1.00 19.21 137 VAL B C 1
ATOM 4583 O O . VAL B 1 137 ? -19.152 23.011 12.895 1.00 19.41 137 VAL B O 1
ATOM 4596 N N . LYS B 1 138 ? -18.930 22.511 15.079 1.00 20.11 138 LYS B N 1
ATOM 4597 C CA . LYS B 1 138 ? -18.166 23.711 15.419 1.00 21.85 138 LYS B CA 1
ATOM 4598 C C . LYS B 1 138 ? -16.997 23.300 16.303 1.00 22.25 138 LYS B C 1
ATOM 4599 O O . LYS B 1 138 ? -17.199 22.706 17.365 1.00 22.11 138 LYS B O 1
ATOM 4618 N N . ASP B 1 139 ? -15.779 23.597 15.851 1.00 22.19 139 ASP B N 1
ATOM 4619 C CA . ASP B 1 139 ? -14.557 23.286 16.596 1.00 23.89 139 ASP B CA 1
ATOM 4620 C C . ASP B 1 139 ? -14.582 21.857 17.138 1.00 23.30 139 ASP B C 1
ATOM 4621 O O . ASP B 1 139 ? -14.356 21.607 18.320 1.00 26.56 139 ASP B O 1
ATOM 4630 N N . GLY B 1 140 ? -14.888 20.906 16.253 1.00 23.71 140 GLY B N 1
ATOM 4631 C CA . GLY B 1 140 ? -14.803 19.502 16.595 1.00 22.19 140 GLY B CA 1
ATOM 4632 C C . GLY B 1 140 ? -15.984 18.933 17.363 1.00 24.00 140 GLY B C 1
ATOM 4633 O O . GLY B 1 140 ? -15.960 17.742 17.701 1.00 23.86 140 GLY B O 1
ATOM 4637 N N . LYS B 1 141 ? -16.998 19.732 17.668 1.00 21.78 141 LYS B N 1
ATOM 4638 C CA . LYS B 1 141 ? -18.147 19.281 18.442 1.00 22.24 141 LYS B CA 1
ATOM 4639 C C . LYS B 1 141 ? -19.396 19.326 17.570 1.00 20.95 141 LYS B C 1
ATOM 4640 O O . LYS B 1 141 ? -19.633 20.307 16.856 1.00 22.12 141 LYS B O 1
ATOM 4659 N N . VAL B 1 142 ? -20.187 18.256 17.627 1.00 20.93 142 VAL B N 1
ATOM 4660 C CA . VAL B 1 142 ? -21.448 18.215 16.904 1.00 20.17 142 VAL B CA 1
ATOM 4661 C C . VAL B 1 142 ? -22.426 19.175 17.562 1.00 20.80 142 VAL B C 1
ATOM 4662 O O . VAL B 1 142 ? -22.662 19.110 18.776 1.00 22.18 142 VAL B O 1
ATOM 4675 N N . VAL B 1 143 ? -23.001 20.077 16.770 1.00 20.29 143 VAL B N 1
ATOM 4676 C CA . VAL B 1 143 ? -24.083 20.922 17.257 1.00 23.45 143 VAL B CA 1
ATOM 4677 C C . VAL B 1 143 ? -25.448 20.503 16.719 1.00 21.69 143 VAL B C 1
ATOM 4678 O O . VAL B 1 143 ? -26.465 20.849 17.334 1.00 23.26 143 VAL B O 1
ATOM 4691 N N . TYR B 1 144 ? -25.502 19.753 15.620 1.00 19.67 144 TYR B N 1
ATOM 4692 C CA . TYR B 1 144 ? -26.752 19.296 15.029 1.00 19.95 144 TYR B CA 1
ATOM 4693 C C . TYR B 1 144 ? -26.452 18.038 14.234 1.00 18.34 144 TYR B C 1
ATOM 4694 O O . TYR B 1 144 ? -25.424 17.951 13.570 1.00 17.09 144 TYR B O 1
ATOM 4712 N N . ALA B 1 145 ? -27.340 17.058 14.315 1.00 18.16 145 ALA B N 1
ATOM 4713 C CA . ALA B 1 145 ? -27.201 15.854 13.501 1.00 18.05 145 ALA B CA 1
ATOM 4714 C C . ALA B 1 145 ? -28.581 15.260 13.308 1.00 17.21 145 ALA B C 1
ATOM 4715 O O . ALA B 1 145 ? -29.225 14.871 14.284 1.00 18.62 145 ALA B O 1
ATOM 4722 N N . ALA B 1 146 ? -29.029 15.175 12.064 1.00 16.50 146 ALA B N 1
ATOM 4723 C CA . ALA B 1 146 ? -30.381 14.702 11.833 1.00 16.38 146 ALA B CA 1
ATOM 4724 C C . ALA B 1 146 ? -30.495 14.049 10.468 1.00 15.19 146 ALA B C 1
ATOM 4725 O O . ALA B 1 146 ? -29.840 14.455 9.514 1.00 16.13 146 ALA B O 1
ATOM 4732 N N . VAL B 1 147 ? -31.369 13.048 10.392 1.00 15.93 147 VAL B N 1
ATOM 4733 C CA . VAL B 1 147 ? -31.564 12.236 9.200 1.00 15.23 147 VAL B CA 1
ATOM 4734 C C . VAL B 1 147 ? -33.000 12.371 8.723 1.00 14.75 147 VAL B C 1
ATOM 4735 O O . VAL B 1 147 ? -33.942 12.403 9.526 1.00 17.40 147 VAL B O 1
ATOM 4748 N N . ASP B 1 148 ? -33.174 12.463 7.412 1.00 13.19 148 ASP B N 1
ATOM 4749 C CA . ASP B 1 148 ? -34.500 12.432 6.802 1.00 13.33 148 ASP B CA 1
ATOM 4750 C C . ASP B 1 148 ? -34.826 11.002 6.389 1.00 14.75 148 ASP B C 1
ATOM 4751 O O . ASP B 1 148 ? -34.093 10.394 5.600 1.00 19.41 148 ASP B O 1
ATOM 4760 N N . THR B 1 149 ? -35.945 10.485 6.883 1.00 15.12 149 THR B N 1
ATOM 4761 C CA . THR B 1 149 ? -36.414 9.154 6.527 1.00 16.15 149 THR B CA 1
ATOM 4762 C C . THR B 1 149 ? -37.660 9.171 5.646 1.00 19.90 149 THR B C 1
ATOM 4763 O O . THR B 1 149 ? -38.032 8.124 5.104 1.00 24.29 149 THR B O 1
ATOM 4774 N N . VAL B 1 150 ? -38.305 10.319 5.495 1.00 15.65 150 VAL B N 1
ATOM 4775 C CA . VAL B 1 150 ? -39.488 10.449 4.652 1.00 16.21 150 VAL B CA 1
ATOM 4776 C C . VAL B 1 150 ? -39.036 10.642 3.209 1.00 15.07 150 VAL B C 1
ATOM 4777 O O . VAL B 1 150 ? -38.192 11.498 2.928 1.00 14.31 150 VAL B O 1
ATOM 4790 N N . ARG B 1 151 ? -39.556 9.816 2.310 1.00 17.08 151 ARG B N 1
ATOM 4791 C CA . ARG B 1 151 ? -39.172 9.842 0.902 1.00 17.19 151 ARG B CA 1
ATOM 4792 C C . ARG B 1 151 ? -39.315 11.237 0.311 1.00 15.38 151 ARG B C 1
ATOM 4793 O O . ARG B 1 151 ? -40.394 11.836 0.351 1.00 16.09 151 ARG B O 1
ATOM 4814 N N . GLY B 1 152 ? -38.224 11.750 -0.258 1.00 14.33 152 GLY B N 1
ATOM 4815 C CA . GLY B 1 152 ? -38.246 13.031 -0.931 1.00 13.88 152 GLY B CA 1
ATOM 4816 C C . GLY B 1 152 ? -38.123 14.229 -0.034 1.00 12.90 152 GLY B C 1
ATOM 4817 O O . GLY B 1 152 ? -38.103 15.356 -0.532 1.00 14.81 152 GLY B O 1
ATOM 4821 N N . SER B 1 153 ? -38.029 14.027 1.277 1.00 13.42 153 SER B N 1
ATOM 4822 C CA . SER B 1 153 ? -38.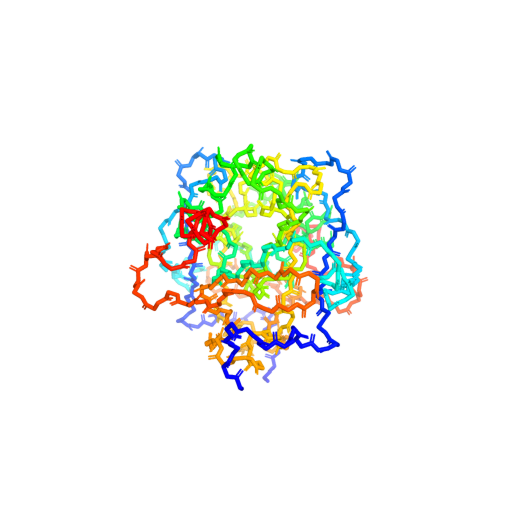001 15.135 2.223 1.00 15.19 153 SER B CA 1
ATOM 4823 C C . SER B 1 153 ? -36.582 15.606 2.506 1.00 15.04 153 SER B C 1
ATOM 4824 O O . SER B 1 153 ? -35.671 14.800 2.659 1.00 15.69 153 SER B O 1
ATOM 4832 N N . THR B 1 154 ? -36.427 16.922 2.619 1.00 15.79 154 THR B N 1
ATOM 4833 C CA . THR B 1 154 ? -35.213 17.538 3.138 1.00 16.31 154 THR B CA 1
ATOM 4834 C C . THR B 1 154 ? -35.523 18.357 4.389 1.00 19.13 154 THR B C 1
ATOM 4835 O O . THR B 1 154 ? -34.808 19.308 4.714 1.00 17.90 154 THR B O 1
ATOM 4846 N N . GLU B 1 155 ? -36.581 17.977 5.114 1.00 18.18 155 GLU B N 1
ATOM 4847 C CA . GLU B 1 155 ? -36.981 18.746 6.285 1.00 17.38 155 GLU B CA 1
ATOM 4848 C C . GLU B 1 155 ? -35.852 18.858 7.308 1.00 16.25 155 GLU B C 1
ATOM 4849 O O . GLU B 1 155 ? -35.651 19.926 7.897 1.00 21.85 155 GLU B O 1
ATOM 4861 N N . LYS B 1 156 ? -35.127 17.769 7.554 1.00 17.08 156 LYS B N 1
ATOM 4862 C CA . LYS B 1 156 ? -34.121 17.755 8.609 1.00 19.00 156 LYS B CA 1
ATOM 4863 C C . LYS B 1 156 ? -32.698 17.957 8.115 1.00 15.81 156 LYS B C 1
ATOM 4864 O O . LYS B 1 156 ? -31.843 18.404 8.894 1.00 18.67 156 LYS B O 1
ATOM 4883 N N . SER B 1 157 ? -32.429 17.677 6.843 1.00 15.14 157 SER B N 1
ATOM 4884 C CA . SER B 1 157 ? -31.079 17.753 6.301 1.00 14.34 157 SER B CA 1
ATOM 4885 C C . SER B 1 157 ? -30.919 18.828 5.239 1.00 13.47 157 SER B C 1
ATOM 4886 O O . SER B 1 157 ? -29.806 19.004 4.719 1.00 14.16 157 SER B O 1
ATOM 4894 N N . GLY B 1 158 ? -31.986 19.559 4.919 1.00 14.37 158 GLY B N 1
ATOM 4895 C CA . GLY B 1 158 ? -31.900 20.605 3.929 1.00 16.29 158 GLY B CA 1
ATOM 4896 C C . GLY B 1 158 ? -31.256 21.871 4.449 1.00 16.42 158 GLY B C 1
ATOM 4897 O O . GLY B 1 158 ? -31.020 22.051 5.645 1.00 17.68 158 GLY B O 1
ATOM 4901 N N . VAL B 1 159 ? -30.983 22.778 3.510 1.00 17.01 159 VAL B N 1
ATOM 4902 C CA . VAL B 1 159 ? -30.256 23.999 3.843 1.00 16.28 159 VAL B CA 1
ATOM 4903 C C . VAL B 1 159 ? -31.047 24.848 4.835 1.00 17.28 159 VAL B C 1
ATOM 4904 O O . VAL B 1 159 ? -30.466 25.490 5.714 1.00 18.39 159 VAL B O 1
ATOM 4917 N N . ASP B 1 160 ? -32.381 24.873 4.715 1.00 19.23 160 ASP B N 1
ATOM 4918 C CA . ASP B 1 160 ? -33.160 25.703 5.627 1.00 20.26 160 ASP B CA 1
ATOM 4919 C C . ASP B 1 160 ? -33.047 25.198 7.057 1.00 20.37 160 ASP B C 1
ATOM 4920 O O . ASP B 1 160 ? -32.982 26.001 7.995 1.00 22.06 160 ASP B O 1
ATOM 4929 N N . ALA B 1 161 ? -33.025 23.876 7.250 1.00 21.16 161 ALA B N 1
ATOM 4930 C CA . ALA B 1 161 ? -32.831 23.344 8.593 1.00 21.98 161 ALA B CA 1
ATOM 4931 C C . ALA B 1 161 ? -31.463 23.740 9.132 1.00 22.80 161 ALA B C 1
ATOM 4932 O O . ALA B 1 161 ? -31.334 24.122 10.303 1.00 22.21 161 ALA B O 1
ATOM 4939 N N . VAL B 1 162 ? -30.438 23.668 8.286 1.00 19.57 162 VAL B N 1
ATOM 4940 C CA . VAL B 1 162 ? -29.098 24.029 8.724 1.00 19.52 162 VAL B CA 1
ATOM 4941 C C . VAL B 1 162 ? -29.015 25.513 9.059 1.00 19.52 162 VAL B C 1
ATOM 4942 O O . VAL B 1 162 ? -28.405 25.902 10.063 1.00 21.89 162 VAL B O 1
ATOM 4955 N N . LEU B 1 163 ? -29.606 26.370 8.225 1.00 19.78 163 LEU B N 1
ATOM 4956 C CA . LEU B 1 163 ? -29.589 27.802 8.517 1.00 21.41 163 LEU B CA 1
ATOM 4957 C C . LEU B 1 163 ? -30.328 28.122 9.815 1.00 24.37 163 LEU B C 1
ATOM 4958 O O . LEU B 1 163 ? -29.917 29.012 10.565 1.00 24.84 163 LEU B O 1
ATOM 4974 N N . THR B 1 164 ? -31.424 27.416 10.094 1.00 23.36 164 THR B N 1
ATOM 4975 C CA . THR B 1 164 ? -32.141 27.634 11.349 1.00 28.88 164 THR B CA 1
ATOM 4976 C C . THR B 1 164 ? -31.263 27.265 12.535 1.00 26.98 164 THR B C 1
ATOM 4977 O O . THR B 1 164 ? -31.159 28.018 13.513 1.00 29.36 164 THR B O 1
ATOM 4988 N N . VAL B 1 165 ? -30.634 26.091 12.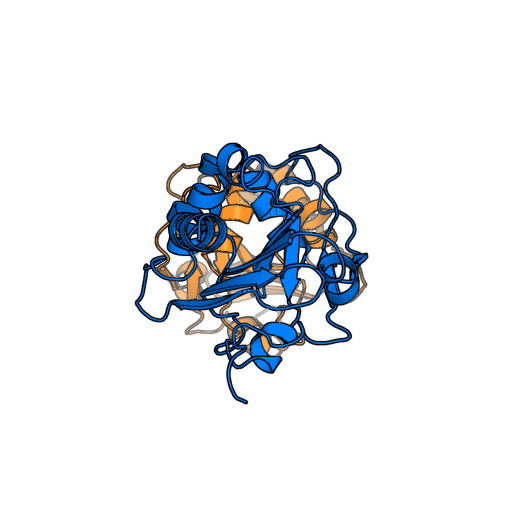463 1.00 30.55 165 VAL B N 1
ATOM 4989 C CA . VAL B 1 165 ? -29.658 25.658 13.460 1.00 27.59 165 VAL B CA 1
ATOM 4990 C C . VAL B 1 165 ? -28.631 26.752 13.711 1.00 27.77 165 VAL B C 1
ATOM 4991 O O . VAL B 1 165 ? -28.318 27.092 14.859 1.00 30.52 165 VAL B O 1
ATOM 5004 N N . LEU B 1 166 ? -28.065 27.298 12.632 1.00 26.13 166 LEU B N 1
ATOM 5005 C CA . LEU B 1 166 ? -26.992 28.276 12.771 1.00 27.98 166 LEU B CA 1
ATOM 5006 C C . LEU B 1 166 ? -27.497 29.592 13.347 1.00 31.38 166 LEU B C 1
ATOM 5007 O O . LEU B 1 166 ? -26.747 30.284 14.041 1.00 34.32 166 LEU B O 1
ATOM 5023 N N . GLY B 1 167 ? -28.754 29.956 13.071 1.00 30.08 167 GLY B N 1
ATOM 5024 C CA . GLY B 1 167 ? -29.313 31.178 13.615 1.00 34.34 167 GLY B CA 1
ATOM 5025 C C . GLY B 1 167 ? -29.690 31.085 15.072 1.00 46.20 167 GLY B C 1
ATOM 5026 O O . GLY B 1 167 ? -29.842 32.120 15.732 1.00 54.03 167 GLY B O 1
ATOM 5030 N N . ASN B 1 168 ? -29.856 29.870 15.583 1.00 46.07 168 ASN B N 1
ATOM 5031 C CA . ASN B 1 168 ? -30.091 29.642 17.002 1.00 51.54 168 ASN B CA 1
ATOM 5032 C C . ASN B 1 168 ? -28.807 29.117 17.637 1.00 41.63 168 ASN B C 1
ATOM 5033 O O . ASN B 1 168 ? -28.828 28.554 18.733 1.00 54.09 168 ASN B O 1
#

Secondary structure (DSSP, 8-state):
-PPP-TTPBPPTT-EEEE----S---TT-----EEEEHHHHHTSSEEEEEE-S-TT-HHIIIIIIHHHHHTHHHHHHTT--EEEEEESS-HHHHHHHHHHTT--SSSSEEEE-GGGHHHHHTT-EETTEE-EEEEEEETTEEEEEEEE-STT--TTTSHHHHHHHHH-/----TTSBPPSS-EEEE----S---TT-----EEEEHHHHTTSSEEEEEE-S-TT-HHIIIIIIHHHHHTHHHHHHTT--EEEEEESS-HHHHHHHHHHTT--STTSEEEE-GGGHHHHHTT-EETTEE-EEEEEEETTEEEEEEEE-STT--TTTSHHHHHHHHH-

Sequence (335 aa):
MAPLQPGDSFPANVVFSYIPPTGSLDLTVSGRRPIEYNASEALAKGTSVLVAVPGAFTPTCQEKHVTGFIAKLDQLRRQAGVDRVLFIASNDAFVMSAWGKANGIKDEESILFLSDSDTAFSSSIGWANAGRTGRYAIVVKKDGKVVYAAVDTVRGSTEKSGVDAVLTVLGNAPLQPGDSFPANVVFSYIPPTGSLDLTVSGRRPIEYNASEALAKGTSVLVAVPGAFTPTCQEKHVTGFIAKLDQLRQAGVDRVLFIASNDAFVMSAWGKANGIKDESILFLSDSDTAFSSSIGWANNAGRTGRYAIVVKDGKVVYAAVDTVRGSTEKSGVDAVLTVLGN

Foldseek 3Di:
DAAADFFDFDDPPDKWKAFAFPLDLPLPDQGDIDMDRVLVVLLAWKEKEWEDQDQPDDLCQVPAVVQCVVCLVVCVVLGHPAYEYEKQDARSSQSNSCSVVVNRHRSYGGTYPHQCVSQVVNPACDDRIGFTKMWMGHNRGTQFIDTDDPPSDCPHRHPVNVSVSSVD/DADFFFDFDDAPQKWKAFAFPQDLDLPDQGDIDIDRVLVVLLAWKEKEWEDQDQPDDLCQVPAVVQCVVCLVLCVVLGHPAYEYEKQDARRSQNNSCSVVVHRHRSYGGTYCHQCVPQVVNPAADDRIGFTWMWMGHNRGTRAIDTDPDPSDCPHPGPVNVSVSSVD

InterPro domains:
  IPR013740 Redoxin [PF08534] (6-163)
  IPR013766 Thioredoxin domain [PS51352] (4-171)
  IPR036249 Thioredoxin-like superfamily [SSF52833] (1-166)
  IPR037944 Peroxiredoxin-5-like [PTHR10430] (2-164)
  IPR037944 Peroxiredoxin-5-like [cd03013] (7-163)

Organism: Chaetomium thermophilum (strain DSM 1495 / CBS 144.50 / IMI 039719) (NCBI:txid759272)

Solvent-accessible surface area: 14697 Å² total; per-residue (Å²): 149,87,59,18,95,88,57,55,65,16,38,80,136,12,73,3,28,24,16,45,43,118,37,59,63,66,32,58,78,6,32,184,44,77,130,29,84,0,24,102,24,0,42,146,23,18,0,0,0,0,0,0,36,0,0,4,19,55,30,0,1,95,104,3,0,46,22,0,47,84,62,38,110,89,2,173,151,43,40,8,78,59,4,0,0,0,0,27,21,30,4,34,0,0,12,2,0,3,33,21,21,40,22,116,74,113,42,2,16,13,0,2,3,56,136,9,65,10,0,51,59,8,44,31,28,105,116,53,80,1,7,22,0,0,0,1,0,119,77,16,105,4,61,45,18,16,35,16,120,109,237,35,22,22,137,107,0,7,11,82,19,0,31,83,28,43,69,158,104,99,18,103,85,58,51,66,17,39,79,136,10,70,2,29,24,16,46,53,116,39,33,71,74,19,43,73,6,39,186,40,76,131,27,83,0,24,100,26,0,42,148,22,24,0,0,0,0,0,0,35,0,0,4,18,53,30,0,1,95,107,2,0,45,22,0,46,76,65,30,63,78,2,158,148,45,40,17,91,58,5,0,0,0,0,29,21,30,4,33,1,0,17,4,0,3,27,16,20,42,20,110,77,133,39,2,18,15,0,3,1,52,138,9,67,11,0,61,68,5,56,41,27,99,115,54,81,1,5,22,0,0,0,1,0,116,77,18,110,2,64,44,18,17,32,14,111,104,240,29,22,21,135,90,0,6,11,83,19,0,31,84,36,42,71,156

B-factor: mean 19.89, std 10.92, range [6.64, 92.41]

CATH classification: 3.40.30.10

Radius of gyration: 21.45 Å; Cα contacts (8 Å, |Δi|>4): 788; chains: 2; bounding box: 35×56×64 Å

Nearest PDB structures (foldseek):
  7q6a-assembly1_B  TM=1.006E+00  e=1.707E-39  Thermochaetoides thermophila
  7q68-assembly1_A-2  TM=9.859E-01  e=3.514E-37  Thermochaetoides thermophila DSM 1495
  5j9c-assembly1_A  TM=9.773E-01  e=5.272E-24  Aspergillus fumigatus Af293
  5j9b-assembly1_B  TM=9.572E-01  e=1.812E-23  Aspergillus fumigatus Af293
  5j9b-assembly1_A  TM=9.497E-01  e=4.665E-22  Aspergillus fumigatus Af293